Protein AF-X0YQF4-F1 (afdb_monomer_lite)

Sequence (278 aa):
PDKTYRDRTVLPKDKIRHVGEAVAACAAETEEKGFSALKKIKIEWGKKWEPLINLEEAMETNAPQIYDHVYLGEERVDTKKNIACERDVEVGDIEEGFKEADVIVERTFSTQRIYHMQLETKSAVCVPEADGGITVWTTSQGIHNVRILLGNIFNIPLNKVNVKRITLGGSFGSSIQMNSITPICVALALKAKRPVKLVTTREEDIYDHSKYPLKTILKIGAKKDGKLTAAHCRVQVEIGGHNIQAYPYLGCVAGWFASLYKYKNLKYEGTAIYTNKV

pLDDT: mean 95.05, std 4.04, range [54.25, 98.88]

Radius of gyration: 22.07 Å; chains: 1; bounding box: 58×38×67 Å

Foldseek 3Di:
DVWDKADDDLADDDDAQAPLGHNDADFDPDPVVRVVVVVPDDDDDDDDDDFFPDQVLLQDQPRDELDQWIDTHNRIGGDGSQFPDKDKDWFDDQVVLQVPFPDKDKDKDKDDWDAPPQPFFWKKKWAQDPVRAIEIETQAPDQPQVLVVLCVNVVNPSVRYHYDDDDHSDQNPVHPHPQSVRSVLHVNCSVVVGMGMDGDDPVSRRQRATDWMKMKIKMWGHYPVGHTREIEIEMETEGESDDGCQVVVLVVVVVCVPPVDDYNIYIYIYTYGYTRGD

InterPro domains:
  IPR008274 Aldehyde oxidase/xanthine dehydrogenase, first molybdopterin binding domain [PF02738] (80-278)
  IPR016208 Aldehyde oxidase/xanthine dehydrogenase-like [PTHR11908] (10-277)
  IPR036856 Aldehyde oxidase/xanthine dehydrogenase, a/b hammerhead superfamily [SSF54665] (6-69)
  IPR037165 Aldehyde oxidase/xanthine dehydrogenase, molybdopterin binding domain superfamily [SSF56003] (54-277)

Organism: NCBI:txid412755

Structure (mmCIF, N/CA/C/O backbone):
data_AF-X0YQF4-F1
#
_entry.id   AF-X0YQF4-F1
#
loop_
_atom_site.group_PDB
_atom_site.id
_atom_site.type_symbol
_atom_site.label_atom_id
_atom_site.label_alt_id
_atom_site.label_comp_id
_atom_site.label_asym_id
_atom_site.label_entity_id
_atom_site.label_seq_id
_atom_site.pdbx_PDB_ins_code
_atom_site.Cartn_x
_atom_site.Cartn_y
_atom_site.Cartn_z
_atom_site.occupancy
_atom_site.B_iso_or_equiv
_atom_site.auth_seq_id
_atom_site.auth_comp_id
_atom_site.auth_asym_id
_atom_site.auth_atom_id
_atom_site.pdbx_PDB_model_num
ATOM 1 N N . PRO A 1 1 ? -11.773 10.642 -2.960 1.00 54.25 1 PRO A N 1
ATOM 2 C CA . PRO A 1 1 ? -11.124 11.734 -2.201 1.00 54.25 1 PRO A CA 1
ATOM 3 C C . PRO A 1 1 ? -10.473 12.680 -3.206 1.00 54.25 1 PRO A C 1
ATOM 5 O O . PRO A 1 1 ? -9.983 12.193 -4.222 1.00 54.25 1 PRO A O 1
ATOM 8 N N . ASP A 1 2 ? -10.488 13.986 -2.947 1.00 69.19 2 ASP A N 1
ATOM 9 C CA . ASP A 1 2 ? -9.985 14.991 -3.902 1.00 69.19 2 ASP A CA 1
ATOM 10 C C . ASP A 1 2 ? -8.451 14.971 -4.034 1.00 69.19 2 ASP A C 1
ATOM 12 O O . ASP A 1 2 ? -7.892 15.475 -5.004 1.00 69.19 2 ASP A O 1
ATOM 16 N N . LYS A 1 3 ? -7.763 14.346 -3.069 1.00 82.12 3 LYS A N 1
ATOM 17 C CA . LYS A 1 3 ? -6.312 14.121 -3.038 1.00 82.12 3 LYS A CA 1
ATOM 18 C C . LYS A 1 3 ? -6.004 12.686 -2.589 1.00 82.12 3 LYS A C 1
ATOM 20 O O . LYS A 1 3 ? -6.787 12.073 -1.861 1.00 82.12 3 LYS A O 1
ATOM 25 N N . THR A 1 4 ? -4.847 12.159 -2.985 1.00 82.62 4 THR A N 1
ATOM 26 C CA . THR A 1 4 ? -4.335 10.844 -2.554 1.00 82.62 4 THR A CA 1
ATOM 27 C C . THR A 1 4 ? -2.905 10.965 -2.047 1.00 82.62 4 THR A C 1
ATOM 29 O O . THR A 1 4 ? -2.147 11.799 -2.548 1.00 82.62 4 THR A O 1
ATOM 32 N N . TYR A 1 5 ? -2.529 10.120 -1.086 1.00 89.69 5 TYR A N 1
ATOM 33 C CA . TYR A 1 5 ? -1.142 10.015 -0.643 1.00 89.69 5 TYR A CA 1
ATOM 34 C C . TYR A 1 5 ? -0.255 9.452 -1.763 1.00 89.69 5 TYR A C 1
ATOM 36 O O . TYR A 1 5 ? -0.669 8.550 -2.493 1.00 89.69 5 TYR A O 1
ATOM 44 N N . ARG A 1 6 ? 0.953 10.002 -1.904 1.00 91.00 6 ARG A N 1
ATOM 45 C CA . ARG A 1 6 ? 2.023 9.521 -2.781 1.00 91.00 6 ARG A CA 1
ATOM 46 C C . ARG A 1 6 ? 3.322 9.497 -1.985 1.00 91.00 6 ARG A C 1
ATOM 48 O O . ARG A 1 6 ? 3.852 10.539 -1.603 1.00 91.00 6 ARG A O 1
ATOM 55 N N . ASP A 1 7 ? 3.817 8.301 -1.746 1.00 92.88 7 ASP A N 1
ATOM 56 C CA . ASP A 1 7 ? 5.003 8.006 -0.942 1.00 92.88 7 ASP A CA 1
ATOM 57 C C . ASP A 1 7 ? 5.993 7.104 -1.698 1.00 92.88 7 ASP A C 1
ATOM 59 O O . ASP A 1 7 ? 7.196 7.125 -1.452 1.00 92.88 7 ASP A O 1
ATOM 63 N N . ARG A 1 8 ? 5.502 6.335 -2.669 1.00 90.81 8 ARG A N 1
ATOM 64 C CA . ARG A 1 8 ? 6.290 5.410 -3.474 1.00 90.81 8 ARG A CA 1
ATOM 65 C C . ARG A 1 8 ? 6.686 6.004 -4.822 1.00 90.81 8 ARG A C 1
ATOM 67 O O . ARG A 1 8 ? 5.876 6.604 -5.528 1.00 90.81 8 ARG A O 1
ATOM 74 N N . THR A 1 9 ? 7.929 5.756 -5.226 1.00 92.06 9 THR A N 1
ATOM 75 C CA . THR A 1 9 ? 8.406 5.993 -6.598 1.00 92.06 9 THR A CA 1
ATOM 76 C C . THR A 1 9 ? 8.518 4.668 -7.356 1.00 92.06 9 THR A C 1
ATOM 78 O O . THR A 1 9 ? 8.537 3.602 -6.748 1.00 92.06 9 THR A O 1
ATOM 81 N N . VAL A 1 10 ? 8.567 4.713 -8.694 1.00 94.31 10 VAL A N 1
ATOM 82 C CA . VAL A 1 10 ? 8.624 3.489 -9.524 1.00 94.31 10 VAL A CA 1
ATOM 83 C C . VAL A 1 10 ? 9.874 2.660 -9.219 1.00 94.31 10 VAL A C 1
ATOM 85 O O . VAL A 1 10 ? 9.777 1.447 -9.071 1.00 94.31 10 VAL A O 1
ATOM 88 N N . LEU A 1 11 ? 11.026 3.327 -9.126 1.00 94.81 11 LEU A N 1
ATOM 89 C CA . LEU A 1 11 ? 12.291 2.771 -8.655 1.00 94.81 11 LEU A CA 1
ATOM 90 C C . LEU A 1 11 ? 12.919 3.815 -7.711 1.00 94.81 11 LEU A C 1
ATOM 92 O O . LEU A 1 11 ? 13.339 4.873 -8.202 1.00 94.81 11 LEU A O 1
ATOM 96 N N . PRO A 1 12 ? 12.942 3.582 -6.387 1.00 91.62 12 PRO A N 1
ATOM 97 C CA . PRO A 1 12 ? 13.548 4.498 -5.423 1.00 91.62 12 PRO A CA 1
ATOM 98 C C . PRO A 1 12 ? 15.040 4.699 -5.685 1.00 91.62 12 PRO A C 1
ATOM 100 O O . PRO A 1 12 ? 15.767 3.772 -6.037 1.00 91.62 12 PRO A O 1
ATOM 103 N N . LYS A 1 13 ? 15.496 5.939 -5.489 1.00 85.94 13 LYS A N 1
ATOM 104 C CA . LYS A 1 13 ? 16.910 6.334 -5.625 1.00 85.94 13 LYS A CA 1
ATOM 105 C C . LYS A 1 13 ? 17.568 6.663 -4.286 1.00 85.94 13 LYS A C 1
ATOM 107 O O . LYS A 1 13 ? 18.787 6.722 -4.209 1.00 85.94 13 LYS A O 1
ATOM 112 N N . ASP A 1 14 ? 16.758 6.941 -3.272 1.00 86.44 14 ASP A N 1
ATOM 113 C CA . ASP A 1 14 ? 17.150 7.503 -1.982 1.00 86.44 14 ASP A CA 1
ATOM 114 C C . ASP A 1 14 ? 17.248 6.431 -0.891 1.00 86.44 14 ASP A C 1
ATOM 116 O O . ASP A 1 14 ? 18.291 6.268 -0.260 1.00 86.44 14 ASP A O 1
ATOM 120 N N . LYS A 1 15 ? 16.151 5.708 -0.656 1.00 90.69 15 LYS A N 1
ATOM 121 C CA . LYS A 1 15 ? 15.987 4.776 0.459 1.00 90.69 15 LYS A CA 1
ATOM 122 C C . LYS A 1 15 ? 15.163 3.582 -0.001 1.00 90.69 15 LYS A C 1
ATOM 124 O O . LYS A 1 15 ? 14.133 3.750 -0.649 1.00 90.69 15 LYS A O 1
ATOM 129 N N . ILE A 1 16 ? 15.600 2.392 0.393 1.00 93.56 16 ILE A N 1
ATOM 130 C CA . ILE A 1 16 ? 14.825 1.157 0.265 1.00 93.56 16 ILE A CA 1
ATOM 131 C C . ILE A 1 16 ? 14.147 0.882 1.589 1.00 93.56 16 ILE A C 1
ATOM 133 O O . ILE A 1 16 ? 14.782 0.987 2.641 1.00 93.56 16 ILE A O 1
ATOM 137 N N . ARG A 1 17 ? 12.851 0.587 1.534 1.00 94.56 17 ARG A N 1
ATOM 138 C CA . ARG A 1 17 ? 11.996 0.573 2.723 1.00 94.56 17 ARG A CA 1
ATOM 139 C C . ARG A 1 17 ? 11.631 -0.828 3.163 1.00 94.56 17 ARG A C 1
ATOM 141 O O . ARG A 1 17 ? 11.321 -1.006 4.332 1.00 94.56 17 ARG A O 1
ATOM 148 N N . HIS A 1 18 ? 11.718 -1.821 2.291 1.00 94.12 18 HIS A N 1
ATOM 149 C CA . HIS A 1 18 ? 11.519 -3.217 2.667 1.00 94.12 18 HIS A CA 1
ATOM 150 C C . HIS A 1 18 ? 12.247 -4.164 1.707 1.00 94.12 18 HIS A C 1
ATOM 152 O O . HIS A 1 18 ? 12.685 -3.781 0.620 1.00 94.12 18 HIS A O 1
ATOM 158 N N . VAL A 1 19 ? 12.367 -5.429 2.110 1.00 92.50 19 VAL A N 1
ATOM 159 C CA . VAL A 1 19 ? 12.886 -6.497 1.246 1.00 92.50 19 VAL A CA 1
ATOM 160 C C . VAL A 1 19 ? 11.915 -6.743 0.088 1.00 92.50 19 VAL A C 1
ATOM 162 O O . VAL A 1 19 ? 10.707 -6.836 0.303 1.00 92.50 19 VAL A O 1
ATOM 165 N N . GLY A 1 20 ? 12.456 -6.856 -1.128 1.00 91.06 20 GLY A N 1
ATOM 166 C CA . GLY A 1 20 ? 11.695 -7.096 -2.359 1.00 91.06 20 GLY A CA 1
ATOM 167 C C . GLY A 1 20 ? 11.314 -5.834 -3.141 1.00 91.06 20 GLY A C 1
ATOM 168 O O . GLY A 1 20 ? 10.775 -5.937 -4.241 1.00 91.06 20 GLY A O 1
ATOM 169 N N . GLU A 1 21 ? 11.627 -4.640 -2.633 1.00 92.81 21 GLU A N 1
ATOM 170 C CA . GLU A 1 21 ? 11.451 -3.402 -3.391 1.00 92.81 21 GLU A CA 1
ATOM 171 C C . GLU A 1 21 ? 12.451 -3.318 -4.561 1.00 92.81 21 GLU A C 1
ATOM 173 O O . GLU A 1 21 ? 13.665 -3.455 -4.389 1.00 92.81 21 GLU A O 1
ATOM 178 N N . ALA A 1 22 ? 11.940 -3.096 -5.775 1.00 93.50 22 ALA A N 1
ATOM 179 C CA . ALA A 1 22 ? 12.758 -3.047 -6.983 1.00 93.50 22 ALA A CA 1
ATOM 180 C C . ALA A 1 22 ? 13.601 -1.764 -7.049 1.00 93.50 22 ALA A C 1
ATOM 182 O O . ALA A 1 22 ? 13.071 -0.662 -6.956 1.00 93.50 22 ALA A O 1
ATOM 183 N N . VAL A 1 23 ? 14.907 -1.904 -7.294 1.00 93.88 23 VAL A N 1
ATOM 184 C CA . VAL A 1 23 ? 15.862 -0.773 -7.376 1.00 93.88 23 VAL A CA 1
ATOM 185 C C . VAL A 1 23 ? 16.393 -0.522 -8.786 1.00 93.88 23 VAL A C 1
ATOM 187 O O . VAL A 1 23 ? 16.864 0.563 -9.116 1.00 93.88 23 VAL A O 1
ATOM 190 N N . ALA A 1 24 ? 16.306 -1.536 -9.640 1.00 94.75 24 ALA A N 1
ATOM 191 C CA . ALA A 1 24 ? 16.705 -1.493 -11.034 1.00 94.75 24 ALA A CA 1
ATOM 192 C C . ALA A 1 24 ? 15.850 -2.479 -11.833 1.00 94.75 24 ALA A C 1
ATOM 194 O O . ALA A 1 24 ? 15.273 -3.413 -11.279 1.00 94.75 24 ALA A O 1
ATOM 195 N N . ALA A 1 25 ? 15.792 -2.281 -13.146 1.00 95.56 25 ALA A N 1
ATOM 196 C CA . ALA A 1 25 ? 15.085 -3.168 -14.056 1.00 95.56 25 ALA A CA 1
ATOM 197 C C . ALA A 1 25 ? 15.852 -3.300 -15.376 1.00 95.56 25 ALA A C 1
ATOM 199 O O . ALA A 1 25 ? 16.552 -2.375 -15.799 1.00 95.56 25 ALA A O 1
ATOM 200 N N . CYS A 1 26 ? 15.707 -4.447 -16.037 1.00 96.44 26 CYS A N 1
ATOM 201 C CA . CYS A 1 26 ? 16.358 -4.754 -17.305 1.00 96.44 26 CYS A CA 1
ATOM 202 C C . CYS A 1 26 ? 15.331 -5.292 -18.306 1.00 96.44 26 CYS A C 1
ATOM 204 O O . CYS A 1 26 ? 14.434 -6.042 -17.931 1.00 96.44 26 CYS A O 1
ATOM 206 N N . ALA A 1 27 ? 15.487 -4.926 -19.577 1.00 97.06 27 ALA A N 1
ATOM 207 C CA . ALA A 1 27 ? 14.786 -5.550 -20.692 1.00 97.06 27 ALA A CA 1
ATOM 208 C C . ALA A 1 27 ? 15.815 -6.208 -21.613 1.00 97.06 27 ALA A C 1
ATOM 210 O O . ALA A 1 27 ? 16.838 -5.606 -21.943 1.00 97.06 27 ALA A O 1
ATOM 211 N N . ALA A 1 28 ? 15.527 -7.435 -22.033 1.00 97.56 28 ALA A N 1
ATOM 212 C CA . ALA A 1 28 ? 16.352 -8.214 -22.943 1.00 97.56 28 ALA A CA 1
ATOM 213 C C . ALA A 1 28 ? 15.459 -9.045 -23.874 1.00 97.56 28 ALA A C 1
ATOM 215 O O . ALA A 1 28 ? 14.266 -9.202 -23.631 1.00 97.56 28 ALA A O 1
ATOM 216 N N . GLU A 1 29 ? 16.041 -9.584 -24.944 1.00 97.00 29 GLU A N 1
ATOM 217 C CA . GLU A 1 29 ? 15.318 -10.415 -25.922 1.00 97.00 29 GLU A CA 1
ATOM 218 C C . GLU A 1 29 ? 14.859 -11.760 -25.349 1.00 97.00 29 GLU A C 1
ATOM 220 O O . GLU A 1 29 ? 13.913 -12.354 -25.857 1.00 97.00 29 GLU A O 1
ATOM 225 N N . THR A 1 30 ? 15.541 -12.241 -24.308 1.00 96.44 30 THR A N 1
ATOM 226 C CA . THR A 1 30 ? 15.195 -13.463 -23.583 1.00 96.44 30 THR A CA 1
ATOM 227 C C . THR A 1 30 ? 15.329 -13.228 -22.084 1.00 96.44 30 THR A C 1
ATOM 229 O O . THR A 1 30 ? 16.141 -12.414 -21.634 1.00 96.44 30 THR A O 1
ATOM 232 N N . GLU A 1 31 ? 14.547 -13.970 -21.306 1.00 92.38 31 GLU A N 1
ATOM 233 C CA . GLU A 1 31 ? 14.574 -13.927 -19.843 1.00 92.38 31 GLU A CA 1
ATOM 234 C C . GLU A 1 31 ? 15.967 -14.272 -19.287 1.00 92.38 31 GLU A C 1
ATOM 236 O O . GLU A 1 31 ? 16.488 -13.559 -18.434 1.00 92.38 31 GLU A O 1
ATOM 241 N N . GLU A 1 32 ? 16.639 -15.277 -19.858 1.00 96.12 32 GLU A N 1
ATOM 242 C CA . GLU A 1 32 ? 18.005 -15.675 -19.485 1.00 96.12 32 GLU A CA 1
ATOM 243 C C . GLU A 1 32 ? 19.026 -14.536 -19.650 1.00 96.12 32 GLU A C 1
ATOM 245 O O . GLU A 1 32 ? 19.839 -14.280 -18.753 1.00 96.12 32 GLU A O 1
ATOM 250 N N . LYS A 1 33 ? 18.968 -13.812 -20.781 1.00 97.44 33 LYS A N 1
ATOM 251 C CA . LYS A 1 33 ? 19.813 -12.631 -21.016 1.00 97.44 33 LYS A CA 1
ATOM 252 C C . LYS A 1 33 ? 19.495 -11.532 -19.998 1.00 97.44 33 LYS A C 1
ATOM 254 O O . LYS A 1 33 ? 20.419 -10.894 -19.496 1.00 97.44 33 LYS A O 1
ATOM 259 N N . GLY A 1 34 ? 18.215 -11.337 -19.670 1.00 95.62 34 GLY A N 1
ATOM 260 C CA . GLY A 1 34 ? 17.753 -10.385 -18.657 1.00 95.62 34 GLY A CA 1
ATOM 261 C C . GLY A 1 34 ? 18.312 -10.696 -17.268 1.00 95.62 34 GLY A C 1
ATOM 262 O O . GLY A 1 34 ? 18.958 -9.842 -16.664 1.00 95.62 34 GLY A O 1
ATOM 263 N N . PHE A 1 35 ? 18.171 -11.937 -16.797 1.00 93.69 35 PHE A N 1
ATOM 264 C CA . PHE A 1 35 ? 18.747 -12.385 -15.524 1.00 93.69 35 PHE A CA 1
ATOM 265 C C . PHE A 1 35 ? 20.269 -12.258 -15.496 1.00 93.69 35 PHE A C 1
ATOM 267 O O . PHE A 1 35 ? 20.844 -11.777 -14.517 1.00 93.69 35 PHE A O 1
ATOM 274 N N . SER A 1 36 ? 20.938 -12.647 -16.583 1.00 96.81 36 SER A N 1
ATOM 275 C CA . SER A 1 36 ? 22.391 -12.507 -16.709 1.00 96.81 36 SER A CA 1
ATOM 276 C C . SER A 1 36 ? 22.842 -11.046 -16.650 1.00 96.81 36 SER A C 1
ATOM 278 O O . SER A 1 36 ? 23.896 -10.751 -16.087 1.00 96.81 36 SER A O 1
ATOM 280 N N . ALA A 1 37 ? 22.056 -10.121 -17.207 1.00 96.75 37 ALA A N 1
ATOM 281 C CA . ALA A 1 37 ? 22.320 -8.690 -17.125 1.00 96.75 37 ALA A CA 1
ATOM 282 C C . ALA A 1 37 ? 22.073 -8.136 -15.712 1.00 96.75 37 ALA A C 1
ATOM 284 O O . ALA A 1 37 ? 22.910 -7.388 -15.210 1.00 96.75 37 ALA A O 1
ATOM 285 N N . LEU A 1 38 ? 20.989 -8.546 -15.041 1.00 95.00 38 LEU A N 1
ATOM 286 C CA . LEU A 1 38 ? 20.689 -8.138 -13.662 1.00 95.00 38 LEU A CA 1
ATOM 287 C C . LEU A 1 38 ? 21.808 -8.535 -12.686 1.00 95.00 38 LEU A C 1
ATOM 289 O O . LEU A 1 38 ? 22.208 -7.717 -11.864 1.00 95.00 38 LEU A O 1
ATOM 293 N N . LYS A 1 39 ? 22.398 -9.732 -12.834 1.00 95.38 39 LYS A N 1
ATOM 294 C CA . LYS A 1 39 ? 23.544 -10.191 -12.015 1.00 95.38 39 LYS A CA 1
ATOM 295 C C . LYS A 1 39 ? 24.802 -9.325 -12.147 1.00 95.38 39 LYS A C 1
ATOM 297 O O . LYS A 1 39 ? 25.686 -9.402 -11.299 1.00 95.38 39 LYS A O 1
ATOM 302 N N . LYS A 1 40 ? 24.914 -8.530 -13.215 1.00 96.94 40 LYS A N 1
ATOM 303 C CA . LYS A 1 40 ? 26.047 -7.620 -13.444 1.00 96.94 40 LYS A CA 1
ATOM 304 C C . LYS A 1 40 ? 25.827 -6.239 -12.831 1.00 96.94 40 LYS A C 1
ATOM 306 O O . LYS A 1 40 ? 26.768 -5.447 -12.797 1.00 96.94 40 LYS A O 1
ATOM 311 N N . ILE A 1 41 ? 24.613 -5.936 -12.368 1.00 95.62 41 ILE A N 1
ATOM 312 C CA . ILE A 1 41 ? 24.313 -4.671 -11.703 1.00 95.62 41 ILE A CA 1
ATOM 313 C C . ILE A 1 41 ? 25.007 -4.676 -10.342 1.00 95.62 41 ILE A C 1
ATOM 315 O O . ILE A 1 41 ? 24.738 -5.520 -9.491 1.00 95.62 41 ILE A O 1
ATOM 319 N N . LYS A 1 42 ? 25.907 -3.714 -10.144 1.00 95.00 42 LYS A N 1
ATOM 320 C CA . LYS A 1 42 ? 26.527 -3.440 -8.850 1.00 95.00 42 LYS A CA 1
ATOM 321 C C . LYS A 1 42 ? 25.772 -2.295 -8.195 1.00 95.00 42 LYS A C 1
ATOM 323 O O . LYS A 1 42 ? 25.595 -1.249 -8.814 1.00 95.00 42 LYS A O 1
ATOM 328 N N . ILE A 1 43 ? 25.322 -2.515 -6.966 1.00 92.31 43 ILE A N 1
ATOM 329 C CA . ILE A 1 43 ? 24.644 -1.502 -6.160 1.00 92.31 43 ILE A CA 1
ATOM 330 C C . ILE A 1 43 ? 25.556 -1.180 -4.987 1.00 92.31 43 ILE A C 1
ATOM 332 O O . ILE A 1 43 ? 25.914 -2.069 -4.214 1.00 92.31 43 ILE A O 1
ATOM 336 N N . GLU A 1 44 ? 25.928 0.087 -4.872 1.00 92.75 44 GLU A N 1
ATOM 337 C CA . GLU A 1 44 ? 26.635 0.604 -3.709 1.00 92.75 44 GLU A CA 1
ATOM 338 C C . GLU A 1 44 ? 25.604 1.128 -2.715 1.00 92.75 44 GLU A C 1
ATOM 340 O O . GLU A 1 44 ? 24.850 2.060 -2.996 1.00 92.75 44 GLU A O 1
ATOM 345 N N . TRP A 1 45 ? 25.543 0.483 -1.555 1.00 91.25 45 TRP A N 1
ATOM 346 C CA . TRP A 1 45 ? 24.639 0.874 -0.486 1.00 91.25 45 TRP A CA 1
ATOM 347 C C . TRP A 1 45 ? 25.311 1.916 0.398 1.00 91.25 45 TRP A C 1
ATOM 349 O O . TRP A 1 45 ? 26.454 1.743 0.816 1.00 91.25 45 TRP A O 1
ATOM 359 N N . GLY A 1 46 ? 24.582 2.992 0.690 1.00 89.94 46 GLY A N 1
ATOM 360 C CA . GLY A 1 46 ? 25.011 3.992 1.658 1.00 89.94 46 GLY A CA 1
ATOM 361 C C . GLY A 1 46 ? 24.787 3.519 3.096 1.00 89.94 46 GLY A C 1
ATOM 362 O O . GLY A 1 46 ? 25.183 2.429 3.505 1.00 89.94 46 GLY A O 1
ATOM 363 N N . LYS A 1 47 ? 24.120 4.359 3.889 1.00 91.19 47 LYS A N 1
ATOM 364 C CA . LYS A 1 47 ? 23.817 4.059 5.290 1.00 91.19 47 LYS A CA 1
ATOM 365 C C . LYS A 1 47 ? 22.884 2.848 5.417 1.00 91.19 47 LYS A C 1
ATOM 367 O O . LYS A 1 47 ? 21.772 2.862 4.892 1.00 91.19 47 LYS A O 1
ATOM 372 N N . LYS A 1 48 ? 23.308 1.853 6.199 1.00 91.56 48 LYS A N 1
ATOM 373 C CA . LYS A 1 48 ? 22.441 0.781 6.701 1.00 91.56 48 LYS A CA 1
ATOM 374 C C . LYS A 1 48 ? 21.629 1.293 7.894 1.00 91.56 48 LYS A C 1
ATOM 376 O O . LYS A 1 48 ? 22.167 1.974 8.766 1.00 91.56 48 LYS A O 1
ATOM 381 N N . TRP A 1 49 ? 20.347 0.957 7.918 1.00 89.81 49 TRP A N 1
ATOM 382 C CA . TRP A 1 49 ? 19.427 1.272 9.008 1.00 89.81 49 TRP A CA 1
ATOM 383 C C . TRP A 1 49 ? 18.956 -0.024 9.658 1.00 89.81 49 TRP A C 1
ATOM 385 O O . TRP A 1 49 ? 18.829 -1.039 8.970 1.00 89.81 49 TRP A O 1
ATOM 395 N N . GLU A 1 50 ? 18.690 0.020 10.961 1.00 92.88 50 GLU A N 1
ATOM 396 C CA . GLU A 1 50 ? 17.990 -1.076 11.626 1.00 92.88 50 GLU A CA 1
ATOM 397 C C . GLU A 1 50 ? 16.511 -1.043 11.214 1.00 92.88 50 GLU A C 1
ATOM 399 O O . GLU A 1 50 ? 15.890 0.024 11.281 1.00 92.88 50 GLU A O 1
ATOM 404 N N . PRO A 1 51 ? 15.955 -2.161 10.717 1.00 94.94 51 PRO A N 1
ATOM 405 C CA . PRO A 1 51 ? 14.606 -2.176 10.182 1.00 94.94 51 PRO A CA 1
ATOM 406 C C . PRO A 1 51 ? 13.566 -2.185 11.309 1.00 94.94 51 PRO A C 1
ATOM 408 O O . PRO A 1 51 ? 13.574 -3.053 12.178 1.00 94.94 51 PRO A O 1
ATOM 411 N N . LEU A 1 52 ? 12.606 -1.268 11.236 1.00 96.19 52 LEU A N 1
ATOM 412 C CA . LEU A 1 52 ? 11.434 -1.209 12.102 1.00 96.19 52 LEU A CA 1
ATOM 413 C C . LEU A 1 52 ? 10.418 -2.267 11.675 1.00 96.19 52 LEU A C 1
ATOM 415 O O . LEU A 1 52 ? 9.545 -2.020 10.845 1.00 96.19 52 LEU A O 1
ATOM 419 N N . ILE A 1 53 ? 10.550 -3.478 12.209 1.00 94.88 53 ILE A N 1
ATOM 420 C CA . ILE A 1 53 ? 9.660 -4.608 11.894 1.00 94.88 53 ILE A CA 1
ATOM 421 C C . ILE A 1 53 ? 8.588 -4.845 12.962 1.00 94.88 53 ILE A C 1
ATOM 423 O O . ILE A 1 53 ? 7.673 -5.645 12.746 1.00 94.88 53 ILE A O 1
ATOM 427 N N . ASN A 1 54 ? 8.674 -4.162 14.100 1.00 93.19 54 ASN A N 1
ATOM 428 C CA . ASN A 1 54 ? 7.677 -4.188 15.159 1.00 93.19 54 ASN A CA 1
ATOM 429 C C . ASN A 1 54 ? 6.819 -2.906 15.117 1.00 93.19 54 ASN A C 1
ATOM 431 O O . ASN A 1 54 ? 7.318 -1.817 14.839 1.00 93.19 54 ASN A O 1
ATOM 435 N N . LEU A 1 55 ? 5.511 -3.056 15.348 1.00 93.75 55 LEU A N 1
ATOM 436 C CA . LEU A 1 55 ? 4.558 -1.948 15.279 1.00 93.75 55 LEU A CA 1
ATOM 437 C C . LEU A 1 55 ? 4.759 -0.956 16.428 1.00 93.75 55 LEU A C 1
ATOM 439 O O . LEU A 1 55 ? 4.754 0.248 16.199 1.00 93.75 55 LEU A O 1
ATOM 443 N N . GLU A 1 56 ? 4.929 -1.458 17.650 1.00 92.56 56 GLU A N 1
ATOM 444 C CA . GLU A 1 56 ? 5.157 -0.640 18.837 1.00 92.56 56 GLU A CA 1
ATOM 445 C C . GLU A 1 56 ? 6.447 0.185 18.713 1.00 92.56 56 GLU A C 1
ATOM 447 O O . GLU A 1 56 ? 6.401 1.394 18.929 1.00 92.56 56 GLU A O 1
ATOM 452 N N . GLU A 1 57 ? 7.548 -0.432 18.269 1.00 94.44 57 GLU A N 1
ATOM 453 C CA . GLU A 1 57 ? 8.825 0.251 18.004 1.00 94.44 57 GLU A CA 1
ATOM 454 C C . GLU A 1 57 ? 8.672 1.348 16.944 1.00 94.44 57 GLU A C 1
ATOM 456 O O . GLU A 1 57 ? 9.167 2.458 17.117 1.00 94.44 57 GLU A O 1
ATOM 461 N N . ALA A 1 58 ? 7.944 1.078 15.853 1.00 95.44 58 ALA A N 1
ATOM 462 C CA . ALA A 1 58 ? 7.737 2.058 14.786 1.00 95.44 58 ALA A CA 1
ATOM 463 C C . ALA A 1 58 ? 6.947 3.298 15.240 1.00 95.44 58 ALA A C 1
ATOM 465 O O . ALA A 1 58 ? 7.099 4.368 14.642 1.00 95.44 58 ALA A O 1
ATOM 466 N N . MET A 1 59 ? 6.123 3.155 16.283 1.00 93.81 59 MET A N 1
ATOM 467 C CA . MET A 1 59 ? 5.293 4.215 16.859 1.00 93.81 59 MET A CA 1
ATOM 468 C C . MET A 1 59 ? 5.999 5.037 17.945 1.00 93.81 59 MET A C 1
ATOM 470 O O . MET A 1 59 ? 5.450 6.054 18.388 1.00 93.81 59 MET A O 1
ATOM 474 N N . GLU A 1 60 ? 7.184 4.624 18.401 1.00 94.38 60 GLU A N 1
ATOM 475 C CA . GLU A 1 60 ? 7.927 5.368 19.415 1.00 94.38 60 GLU A CA 1
ATOM 476 C C . GLU A 1 60 ? 8.276 6.779 18.928 1.00 94.38 60 GLU A C 1
ATOM 478 O O . GLU A 1 60 ? 8.603 7.012 17.764 1.00 94.38 60 GLU A O 1
ATOM 483 N N . THR A 1 61 ? 8.254 7.754 19.841 1.00 90.62 61 THR A N 1
ATOM 484 C CA . THR A 1 61 ? 8.520 9.167 19.514 1.00 90.62 61 THR A CA 1
ATOM 485 C C . THR A 1 61 ? 9.882 9.380 18.844 1.00 90.62 61 THR A C 1
ATOM 487 O O . THR A 1 61 ? 10.009 10.282 18.020 1.00 90.62 61 THR A O 1
ATOM 490 N N . ASN A 1 62 ? 10.871 8.545 19.176 1.00 90.56 62 ASN A N 1
ATOM 491 C CA . ASN A 1 62 ? 12.247 8.650 18.687 1.00 90.56 62 ASN A CA 1
ATOM 492 C C . ASN A 1 62 ? 12.600 7.578 17.640 1.00 90.56 62 ASN A C 1
ATOM 494 O O . ASN A 1 62 ? 13.775 7.437 17.295 1.00 90.56 62 ASN A O 1
ATOM 498 N N . ALA A 1 63 ? 11.615 6.818 17.146 1.00 93.56 63 ALA A N 1
ATOM 499 C CA . ALA A 1 63 ? 11.844 5.826 16.106 1.00 93.56 63 ALA A CA 1
ATOM 500 C C . ALA A 1 63 ? 12.415 6.494 14.840 1.00 93.56 63 ALA A C 1
ATOM 502 O O . ALA A 1 63 ? 11.941 7.570 14.449 1.00 93.56 63 ALA A O 1
ATOM 503 N N . PRO A 1 64 ? 13.402 5.879 14.159 1.00 92.75 64 PRO A N 1
ATOM 504 C CA . PRO A 1 64 ? 13.857 6.357 12.863 1.00 92.75 64 PRO A CA 1
ATOM 505 C C . PRO A 1 64 ? 12.685 6.511 11.892 1.00 92.75 64 PRO A C 1
ATOM 507 O O . PRO A 1 64 ? 11.810 5.649 11.800 1.00 92.75 64 PRO A O 1
ATOM 510 N N . GLN A 1 65 ? 12.663 7.613 11.149 1.00 92.62 65 GLN A N 1
ATOM 511 C CA . GLN A 1 65 ? 11.589 7.847 10.198 1.00 92.62 65 GLN A CA 1
ATOM 512 C C . GLN A 1 65 ? 11.827 7.092 8.885 1.00 92.62 65 GLN A C 1
ATOM 514 O O . GLN A 1 65 ? 12.866 7.254 8.240 1.00 92.62 65 GLN A O 1
ATOM 519 N N . ILE A 1 66 ? 10.841 6.300 8.459 1.00 95.44 66 ILE A N 1
ATOM 520 C CA . ILE A 1 66 ? 10.861 5.593 7.164 1.00 95.44 66 ILE A CA 1
ATOM 521 C C . ILE A 1 66 ? 10.699 6.587 6.009 1.00 95.44 66 ILE A C 1
ATOM 523 O O . ILE A 1 66 ? 11.360 6.494 4.971 1.00 95.44 66 ILE A O 1
ATOM 527 N N . TYR A 1 67 ? 9.849 7.583 6.229 1.00 95.06 67 TYR A N 1
ATOM 528 C CA . TYR A 1 67 ? 9.689 8.749 5.378 1.00 95.06 67 TYR A CA 1
ATOM 529 C C . TYR A 1 67 ? 10.004 9.996 6.180 1.00 95.06 67 TYR A C 1
ATOM 531 O O . TYR A 1 67 ? 9.543 10.122 7.311 1.00 95.06 67 TYR A O 1
ATOM 539 N N . ASP A 1 68 ? 10.738 10.923 5.574 1.00 93.31 68 ASP A N 1
ATOM 540 C CA . ASP A 1 68 ? 10.890 12.278 6.112 1.00 93.31 68 ASP A CA 1
ATOM 541 C C . ASP A 1 68 ? 9.674 13.143 5.716 1.00 93.31 68 ASP A C 1
ATOM 543 O O . ASP A 1 68 ? 9.224 14.000 6.468 1.00 93.31 68 ASP A O 1
ATOM 547 N N . HIS A 1 69 ? 9.121 12.888 4.526 1.00 94.12 69 HIS A N 1
ATOM 548 C CA . HIS A 1 69 ? 7.897 13.491 4.007 1.00 94.12 69 HIS A CA 1
ATOM 549 C C . HIS A 1 69 ? 7.244 12.575 2.965 1.00 94.12 69 HIS A C 1
ATOM 551 O O . HIS A 1 69 ? 7.901 11.706 2.385 1.00 94.12 69 HIS A O 1
ATOM 557 N N . VAL A 1 70 ? 5.967 12.824 2.692 1.00 94.88 70 VAL A N 1
ATOM 558 C CA . VAL A 1 70 ? 5.185 12.255 1.584 1.00 94.88 70 VAL A CA 1
ATOM 559 C C . VAL A 1 70 ? 4.426 13.377 0.873 1.00 94.88 70 VAL A C 1
ATOM 561 O O . VAL A 1 70 ? 4.519 14.539 1.268 1.00 94.88 70 VAL A O 1
ATOM 564 N N . TYR A 1 71 ? 3.667 13.056 -0.171 1.00 93.75 71 TYR A N 1
ATOM 565 C CA . TYR A 1 71 ? 2.794 14.022 -0.835 1.00 93.75 71 TYR A CA 1
ATOM 566 C C . TYR A 1 71 ? 1.322 13.662 -0.647 1.00 93.75 71 TYR A C 1
ATOM 568 O O . TYR A 1 71 ? 0.958 12.495 -0.753 1.00 93.75 71 TYR A O 1
ATOM 576 N N . LEU A 1 72 ? 0.460 14.653 -0.428 1.00 91.75 72 LEU A N 1
ATOM 577 C CA . LEU A 1 72 ? -0.995 14.528 -0.489 1.00 91.75 72 LEU A CA 1
ATOM 578 C C . LEU A 1 72 ? -1.500 15.363 -1.671 1.00 91.75 72 LEU A C 1
ATOM 580 O O . LEU A 1 72 ? -1.585 16.589 -1.606 1.00 91.75 72 LEU A O 1
ATOM 584 N N . GLY A 1 73 ? -1.800 14.704 -2.791 1.00 89.44 73 GLY A N 1
ATOM 585 C CA . GLY A 1 73 ? -1.857 15.410 -4.074 1.00 89.44 73 GLY A CA 1
ATOM 586 C C . GLY A 1 73 ? -0.483 16.011 -4.389 1.00 89.44 73 GLY A C 1
ATOM 587 O O . GLY A 1 73 ? 0.522 15.313 -4.272 1.00 89.44 73 GLY A O 1
ATOM 588 N N . GLU A 1 74 ? -0.422 17.294 -4.742 1.00 89.81 74 GLU A N 1
ATOM 589 C CA . GLU A 1 74 ? 0.838 18.014 -5.012 1.00 89.81 74 GLU A CA 1
ATOM 590 C C . GLU A 1 74 ? 1.482 18.643 -3.765 1.00 89.81 74 GLU A C 1
ATOM 592 O O . GLU A 1 74 ? 2.574 19.198 -3.830 1.00 89.81 74 GLU A O 1
ATOM 597 N N . GLU A 1 75 ? 0.826 18.543 -2.612 1.00 94.00 75 GLU A N 1
ATOM 598 C CA . GLU A 1 75 ? 1.285 19.149 -1.367 1.00 94.00 75 GLU A CA 1
ATOM 599 C C . GLU A 1 75 ? 2.247 18.221 -0.629 1.00 94.00 75 GLU A C 1
ATOM 601 O O . GLU A 1 75 ? 1.924 17.058 -0.390 1.00 94.00 75 GLU A O 1
ATOM 606 N N . ARG A 1 76 ? 3.417 18.733 -0.245 1.00 94.88 76 ARG A N 1
ATOM 607 C CA . ARG A 1 76 ? 4.365 18.014 0.608 1.00 94.88 76 ARG A CA 1
ATOM 608 C C . ARG A 1 76 ? 3.885 18.039 2.059 1.00 94.88 76 ARG A C 1
ATOM 610 O O . ARG A 1 76 ? 3.640 19.107 2.606 1.00 94.88 76 ARG A O 1
ATOM 617 N N . VAL A 1 77 ? 3.823 16.867 2.680 1.00 94.25 77 VAL A N 1
ATOM 618 C CA . VAL A 1 77 ? 3.411 16.671 4.072 1.00 94.25 77 VAL A CA 1
ATOM 619 C C . VAL A 1 77 ? 4.531 15.958 4.816 1.00 94.25 77 VAL A C 1
ATOM 621 O O . VAL A 1 77 ? 4.926 14.853 4.439 1.00 94.25 77 VAL A O 1
ATOM 624 N N . ASP A 1 78 ? 5.042 16.584 5.872 1.00 93.88 78 ASP A N 1
ATOM 625 C CA . ASP A 1 78 ? 6.045 15.955 6.726 1.00 93.88 78 ASP A CA 1
ATOM 626 C C . ASP A 1 78 ? 5.406 14.826 7.534 1.00 93.88 78 ASP A C 1
ATOM 628 O O . ASP A 1 78 ? 4.358 14.979 8.169 1.00 93.88 78 ASP A O 1
ATOM 632 N N . THR A 1 79 ? 6.053 13.673 7.515 1.00 91.50 79 THR A N 1
ATOM 633 C CA . THR A 1 79 ? 5.638 12.501 8.282 1.00 91.50 79 THR A CA 1
ATOM 634 C C . THR A 1 79 ? 6.135 12.638 9.716 1.00 91.50 79 THR A C 1
ATOM 636 O O . THR A 1 79 ? 7.193 13.209 9.969 1.00 91.50 79 THR A O 1
ATOM 639 N N . LYS A 1 80 ? 5.387 12.109 10.690 1.00 92.88 80 LYS A N 1
ATOM 640 C CA . LYS A 1 80 ? 5.771 12.102 12.114 1.00 92.88 80 LYS A CA 1
ATOM 641 C C . LYS A 1 80 ? 5.422 10.756 12.732 1.00 92.88 80 LYS A C 1
ATOM 643 O O . LYS A 1 80 ? 4.372 10.206 12.418 1.00 92.88 80 LYS A O 1
ATOM 648 N N . LYS A 1 81 ? 6.295 10.226 13.601 1.00 93.44 81 LYS A N 1
ATOM 649 C CA . LYS A 1 81 ? 6.097 8.939 14.310 1.00 93.44 81 LYS A CA 1
ATOM 650 C C . LYS A 1 81 ? 5.726 7.767 13.384 1.00 93.44 81 LYS A C 1
ATOM 652 O O . LYS A 1 81 ? 4.915 6.921 13.739 1.00 93.44 81 LYS A O 1
ATOM 657 N N . ASN A 1 82 ? 6.244 7.787 12.153 1.00 96.94 82 ASN A N 1
ATOM 658 C CA . ASN A 1 82 ? 5.904 6.839 11.086 1.00 96.94 82 ASN A CA 1
ATOM 659 C C . ASN A 1 82 ? 4.399 6.712 10.772 1.00 96.94 82 ASN A C 1
ATOM 661 O O . ASN A 1 82 ? 3.988 5.746 10.134 1.00 96.94 82 ASN A O 1
ATOM 665 N N . ILE A 1 83 ? 3.574 7.691 11.150 1.00 96.44 83 ILE A N 1
ATOM 666 C CA . ILE A 1 83 ? 2.148 7.710 10.826 1.00 96.44 83 ILE A CA 1
ATOM 667 C C . ILE A 1 83 ? 1.980 8.062 9.345 1.00 96.44 83 ILE A C 1
ATOM 669 O O . ILE A 1 83 ? 2.451 9.100 8.876 1.00 96.44 83 ILE A O 1
ATOM 673 N N . ALA A 1 84 ? 1.301 7.184 8.612 1.00 96.06 84 ALA A N 1
ATOM 674 C CA . ALA A 1 84 ? 1.014 7.336 7.191 1.00 96.06 84 ALA A CA 1
ATOM 675 C C . ALA A 1 84 ? -0.282 8.109 6.942 1.00 96.06 84 ALA A C 1
ATOM 677 O O . ALA A 1 84 ? -0.345 8.974 6.070 1.00 96.06 84 ALA A O 1
ATOM 678 N N . CYS A 1 85 ? -1.325 7.776 7.699 1.00 95.31 85 CYS A N 1
ATOM 679 C CA . CYS A 1 85 ? -2.601 8.475 7.693 1.00 95.31 85 CYS A CA 1
ATOM 680 C C . CYS A 1 85 ? -3.427 8.086 8.918 1.00 95.31 85 CYS A C 1
ATOM 682 O O . CYS A 1 85 ? -3.256 6.999 9.478 1.00 95.31 85 CYS A O 1
ATOM 684 N N . GLU A 1 86 ? -4.377 8.946 9.266 1.00 96.19 86 GLU A N 1
ATOM 685 C CA . GLU A 1 86 ? -5.302 8.740 10.376 1.00 96.19 86 GLU A CA 1
ATOM 686 C C . GLU A 1 86 ? -6.741 8.939 9.912 1.00 96.19 86 GLU A C 1
ATOM 688 O O . GLU A 1 86 ? -7.008 9.638 8.929 1.00 96.19 86 GLU A O 1
ATOM 693 N N . ARG A 1 87 ? -7.677 8.290 10.598 1.00 96.06 87 ARG A N 1
ATOM 694 C CA . ARG A 1 87 ? -9.107 8.483 10.388 1.00 96.06 87 ARG A CA 1
ATOM 695 C C . ARG A 1 87 ? -9.829 8.323 11.711 1.00 96.06 87 ARG A C 1
ATOM 697 O O . ARG A 1 87 ? -9.879 7.218 12.243 1.00 96.06 87 ARG A O 1
ATOM 704 N N . ASP A 1 88 ? -10.498 9.391 12.115 1.00 97.19 88 ASP A N 1
ATOM 705 C CA . ASP A 1 88 ? -11.301 9.417 13.327 1.00 97.19 88 ASP A CA 1
ATOM 706 C C . ASP A 1 88 ? -12.774 9.627 12.977 1.00 97.19 88 ASP A C 1
ATOM 708 O O . ASP A 1 88 ? -13.116 10.308 12.005 1.00 97.19 88 ASP A O 1
ATOM 712 N N . VAL A 1 89 ? -13.655 8.993 13.747 1.00 95.88 89 VAL A N 1
ATOM 713 C CA . VAL A 1 89 ? -15.109 9.139 13.636 1.00 95.88 89 VAL A CA 1
ATOM 714 C C . VAL A 1 89 ? -15.684 9.206 15.039 1.00 95.88 89 VAL A C 1
ATOM 716 O O . VAL A 1 89 ? -15.400 8.344 15.865 1.00 95.88 89 VAL A O 1
ATOM 719 N N . GLU A 1 90 ? -16.534 10.189 15.298 1.00 96.44 90 GLU A N 1
ATOM 720 C CA . GLU A 1 90 ? -17.201 10.353 16.585 1.00 96.44 90 GLU A CA 1
ATOM 721 C C . GLU A 1 90 ? -18.683 10.656 16.372 1.00 96.44 90 GLU A C 1
ATOM 723 O O . GLU A 1 90 ? -19.057 11.420 15.480 1.00 96.44 90 GLU A O 1
ATOM 728 N N . VAL A 1 91 ? -19.533 10.003 17.162 1.00 95.62 91 VAL A N 1
ATOM 729 C CA . VAL A 1 91 ? -20.984 10.197 17.176 1.00 95.62 91 VAL A CA 1
ATOM 730 C C . VAL A 1 91 ? -21.444 10.217 18.628 1.00 95.62 91 VAL A C 1
ATOM 732 O O . VAL A 1 91 ? -21.165 9.277 19.370 1.00 95.62 91 VAL A O 1
ATOM 735 N N . GLY A 1 92 ? -22.200 11.245 19.011 1.00 96.38 92 GLY A N 1
ATOM 736 C CA . GLY A 1 92 ? -22.703 11.398 20.378 1.00 96.38 92 GLY A CA 1
ATOM 737 C C . GLY A 1 92 ? -21.602 11.752 21.381 1.00 96.38 92 GLY A C 1
ATOM 738 O O . GLY A 1 92 ? -20.599 12.353 21.008 1.00 96.38 92 GLY A O 1
ATOM 739 N N . ASP A 1 93 ? -21.809 11.379 22.645 1.00 97.19 93 ASP A N 1
ATOM 740 C CA . ASP A 1 93 ? -20.872 11.595 23.753 1.00 97.19 93 ASP A CA 1
ATOM 741 C C . ASP A 1 93 ? -20.502 10.242 24.374 1.00 97.19 93 ASP A C 1
ATOM 743 O O . ASP A 1 93 ? -21.321 9.559 25.005 1.00 97.19 93 ASP A O 1
ATOM 747 N N . ILE A 1 94 ? -19.255 9.811 24.167 1.00 96.50 94 ILE A N 1
ATOM 748 C CA . ILE A 1 94 ? -18.822 8.499 24.655 1.00 96.50 94 ILE A CA 1
ATOM 749 C C . ILE A 1 94 ? -18.744 8.436 26.179 1.00 96.50 94 ILE A C 1
ATOM 751 O O . ILE A 1 94 ? -18.963 7.365 26.746 1.00 96.50 94 ILE A O 1
ATOM 755 N N . GLU A 1 95 ? -18.433 9.548 26.846 1.00 97.12 95 GLU A N 1
ATOM 756 C CA . GLU A 1 95 ? -18.302 9.587 28.298 1.00 97.12 95 GLU A CA 1
ATOM 757 C C . GLU A 1 95 ? -19.669 9.422 28.955 1.00 97.12 95 GLU A C 1
ATOM 759 O O . GLU A 1 95 ? -19.803 8.643 29.902 1.00 97.12 95 GLU A O 1
ATOM 764 N N . GLU A 1 96 ? -20.692 10.101 28.428 1.00 96.94 96 GLU A N 1
ATOM 765 C CA . GLU A 1 96 ? -22.085 9.911 28.840 1.00 96.94 96 GLU A CA 1
ATOM 766 C C . GLU A 1 96 ? -22.514 8.452 28.629 1.00 96.94 96 GLU A C 1
ATOM 768 O O . GLU A 1 96 ? -22.983 7.791 29.558 1.00 96.94 96 GLU A O 1
ATOM 773 N N . GLY A 1 97 ? -22.270 7.897 27.439 1.00 97.00 97 GLY A N 1
ATOM 774 C CA . GLY A 1 97 ? -22.667 6.524 27.134 1.00 97.00 97 GLY A CA 1
ATOM 775 C C . GLY A 1 97 ? -21.980 5.463 28.006 1.00 97.00 97 GLY A C 1
ATOM 776 O O . GLY A 1 97 ? -22.604 4.456 28.350 1.00 97.00 97 GLY A O 1
ATOM 777 N N . PHE A 1 98 ? -20.720 5.666 28.407 1.00 98.19 98 PHE A N 1
ATOM 778 C CA . PHE A 1 98 ? -20.053 4.764 29.353 1.00 98.19 98 PHE A CA 1
ATOM 779 C C . PHE A 1 98 ? -20.539 4.949 30.795 1.00 98.19 98 PHE A C 1
ATOM 781 O O . PHE A 1 98 ? -20.634 3.952 31.506 1.00 98.19 98 PHE A O 1
ATOM 788 N N . LYS A 1 99 ? -20.897 6.168 31.225 1.00 97.88 99 LYS A N 1
ATOM 789 C CA . LYS A 1 99 ? -21.536 6.402 32.538 1.00 97.88 99 LYS A CA 1
ATOM 790 C C . LYS A 1 99 ? -22.898 5.715 32.639 1.00 97.88 99 LYS A C 1
ATOM 792 O O . LYS A 1 99 ? -23.277 5.257 33.711 1.00 97.88 99 LYS A O 1
ATOM 797 N N . GLU A 1 100 ? -23.619 5.617 31.525 1.00 96.62 100 GLU A N 1
ATOM 798 C CA . GLU A 1 100 ? -24.875 4.875 31.450 1.00 96.62 100 GLU A CA 1
ATOM 799 C C . GLU A 1 100 ? -24.684 3.348 31.431 1.00 96.62 100 GLU A C 1
ATOM 801 O O . GLU A 1 100 ? -25.662 2.630 31.598 1.00 96.62 100 GLU A O 1
ATOM 806 N N . ALA A 1 101 ? -23.489 2.805 31.205 1.00 97.94 101 ALA A N 1
ATOM 807 C CA . ALA A 1 101 ? -23.311 1.357 31.105 1.00 97.94 101 ALA A CA 1
ATOM 808 C C . ALA A 1 101 ? -23.415 0.670 32.480 1.00 97.94 101 ALA A C 1
ATOM 810 O O . ALA A 1 101 ? -22.823 1.124 33.455 1.00 97.94 101 ALA A O 1
ATOM 811 N N . ASP A 1 102 ? -24.100 -0.475 32.549 1.00 98.50 102 ASP A N 1
ATOM 812 C CA . ASP A 1 102 ? -24.076 -1.332 33.745 1.00 98.50 102 ASP A CA 1
ATOM 813 C C . ASP A 1 102 ? -22.854 -2.268 33.734 1.00 98.50 102 ASP A C 1
ATOM 815 O O . ASP A 1 102 ? -22.373 -2.695 34.783 1.00 98.50 102 ASP A O 1
ATOM 819 N N . VAL A 1 103 ? -22.359 -2.610 32.539 1.00 98.25 103 VAL A N 1
ATOM 820 C CA . VAL A 1 103 ? -21.172 -3.440 32.313 1.00 98.25 103 VAL A CA 1
ATOM 821 C C . VAL A 1 103 ? -20.325 -2.813 31.213 1.00 98.25 103 VAL A C 1
ATOM 823 O O . VAL A 1 103 ? -20.838 -2.424 30.164 1.00 98.25 103 VAL A O 1
ATOM 826 N N . ILE A 1 104 ? -19.012 -2.756 31.433 1.00 98.44 104 ILE A N 1
ATOM 827 C CA . ILE A 1 104 ? -18.032 -2.301 30.446 1.00 98.44 104 ILE A CA 1
ATOM 828 C C . ILE A 1 104 ? -17.022 -3.421 30.215 1.00 98.44 104 ILE A C 1
ATOM 830 O O . ILE A 1 104 ? -16.440 -3.950 31.162 1.00 98.44 104 ILE A O 1
ATOM 834 N N . VAL A 1 105 ? -16.794 -3.763 28.950 1.00 98.25 105 VAL A N 1
ATOM 835 C CA . VAL A 1 105 ? -15.798 -4.758 28.543 1.00 98.25 105 VAL A CA 1
ATOM 836 C C . VAL A 1 105 ? -14.786 -4.099 27.623 1.00 98.25 105 VAL A C 1
ATOM 838 O O . VAL A 1 105 ? -15.157 -3.495 26.621 1.00 98.25 105 VAL A O 1
ATOM 841 N N . GLU A 1 106 ? -13.505 -4.255 27.947 1.00 98.56 106 GLU A N 1
ATOM 842 C CA . GLU A 1 106 ? -12.389 -3.826 27.107 1.00 98.56 106 GLU A CA 1
ATOM 843 C C . GLU A 1 106 ? -11.512 -5.025 26.753 1.00 98.56 106 GLU A C 1
ATOM 845 O O . GLU A 1 106 ? -11.148 -5.828 27.622 1.00 98.56 106 GLU A O 1
ATOM 850 N N . ARG A 1 107 ? -11.207 -5.185 25.466 1.00 98.44 107 ARG A N 1
ATOM 851 C CA . ARG A 1 107 ? -10.360 -6.263 24.946 1.00 98.44 107 ARG A CA 1
ATOM 852 C C . ARG A 1 107 ? -9.485 -5.747 23.812 1.00 98.44 107 ARG A C 1
ATOM 854 O O . ARG A 1 107 ? -9.869 -4.844 23.075 1.00 98.44 107 ARG A O 1
ATOM 861 N N . THR A 1 108 ? -8.316 -6.362 23.672 1.00 98.44 108 THR A N 1
ATOM 862 C CA . THR A 1 108 ? -7.419 -6.137 22.537 1.00 98.44 108 THR A CA 1
ATOM 863 C C . THR A 1 108 ? -7.408 -7.377 21.654 1.00 98.44 108 THR A C 1
ATOM 865 O O . THR A 1 108 ? -7.262 -8.491 22.153 1.00 98.44 108 THR A O 1
ATOM 868 N N . PHE A 1 109 ? -7.548 -7.172 20.350 1.00 97.69 109 PHE A N 1
ATOM 869 C CA . PHE A 1 109 ? -7.534 -8.205 19.323 1.00 97.69 109 PHE A CA 1
ATOM 870 C C . PHE A 1 109 ? -6.463 -7.884 18.288 1.00 97.69 109 PHE A C 1
ATOM 872 O O . PHE A 1 109 ? -6.175 -6.715 18.025 1.00 97.69 109 PHE A O 1
ATOM 879 N N . SER A 1 110 ? -5.899 -8.911 17.665 1.00 96.50 110 SER A N 1
ATOM 880 C CA . SER A 1 110 ? -4.967 -8.751 16.555 1.00 96.50 110 SER A CA 1
ATOM 881 C C . SER A 1 110 ? -5.310 -9.697 15.411 1.00 96.50 110 SER A C 1
ATOM 883 O O . SER A 1 110 ? -5.840 -10.788 15.614 1.00 96.50 110 SER A O 1
ATOM 885 N N . THR A 1 111 ? -5.014 -9.264 14.190 1.00 95.88 111 THR A N 1
ATOM 886 C CA . THR A 1 111 ? -5.035 -10.120 13.000 1.00 95.88 111 THR A CA 1
ATOM 887 C C . THR A 1 111 ? -3.663 -10.115 12.351 1.00 95.88 111 THR A C 1
ATOM 889 O O . THR A 1 111 ? -2.946 -9.118 12.408 1.00 95.88 111 THR A O 1
ATOM 892 N N . GLN A 1 112 ? -3.294 -11.239 11.749 1.00 93.88 112 GLN A N 1
ATOM 893 C CA . GLN A 1 112 ? -2.005 -11.436 11.105 1.00 93.88 112 GLN A CA 1
ATOM 894 C C . GLN A 1 112 ? -1.972 -10.882 9.678 1.00 93.88 112 GLN A C 1
ATOM 896 O O . GLN A 1 112 ? -3.003 -10.660 9.036 1.00 93.88 112 GLN A O 1
ATOM 901 N N . ARG A 1 113 ? -0.750 -10.721 9.169 1.00 93.12 113 ARG A N 1
ATOM 902 C CA . ARG A 1 113 ? -0.482 -10.440 7.762 1.00 93.12 113 ARG A CA 1
ATOM 903 C C . ARG A 1 113 ? -0.839 -11.674 6.933 1.00 93.12 113 ARG A C 1
ATOM 905 O O . ARG A 1 113 ? -0.424 -12.781 7.267 1.00 93.12 113 ARG A O 1
ATOM 912 N N . ILE A 1 114 ? -1.626 -11.488 5.875 1.00 93.56 114 ILE A N 1
ATOM 913 C CA . ILE A 1 114 ? -2.073 -12.579 4.997 1.00 93.56 114 ILE A CA 1
ATOM 914 C C . ILE A 1 114 ? -1.862 -12.155 3.553 1.00 93.56 114 ILE A C 1
ATOM 916 O O . ILE A 1 114 ? -2.304 -11.082 3.136 1.00 93.56 114 ILE A O 1
ATOM 920 N N . TYR A 1 115 ? -1.206 -13.013 2.786 1.00 94.12 115 TYR A N 1
ATOM 921 C CA . TYR A 1 115 ? -1.083 -12.830 1.354 1.00 94.12 115 TYR A CA 1
ATOM 922 C C . TYR A 1 115 ? -2.264 -13.467 0.610 1.00 94.12 115 TYR A C 1
ATOM 924 O O . TYR A 1 115 ? -2.778 -14.508 1.011 1.00 94.12 115 TYR A O 1
ATOM 932 N N . HIS A 1 116 ? -2.693 -12.831 -0.477 1.00 94.69 116 HIS A N 1
ATOM 933 C CA . HIS A 1 116 ? -3.927 -13.151 -1.199 1.00 94.69 116 HIS A CA 1
ATOM 934 C C . HIS A 1 116 ? -3.893 -14.502 -1.927 1.00 94.69 116 HIS A C 1
ATOM 936 O O . HIS A 1 116 ? -4.940 -15.111 -2.122 1.00 94.69 116 HIS A O 1
ATOM 942 N N . MET A 1 117 ? -2.700 -14.973 -2.313 1.00 94.88 117 MET A N 1
ATOM 943 C CA . MET A 1 117 ? -2.484 -16.288 -2.932 1.00 94.88 117 MET A CA 1
ATOM 944 C C . MET A 1 117 ? -3.327 -16.553 -4.195 1.00 94.88 117 MET A C 1
ATOM 946 O O . MET A 1 117 ? -3.711 -17.689 -4.467 1.00 94.88 117 MET A O 1
ATOM 950 N N . GLN A 1 118 ? -3.590 -15.526 -5.011 1.00 95.56 118 GLN A N 1
ATOM 951 C CA . GLN A 1 118 ? -4.135 -15.733 -6.359 1.00 95.56 118 GLN A CA 1
ATOM 952 C C . GLN A 1 118 ? -3.211 -16.632 -7.199 1.00 95.56 118 GLN A C 1
ATOM 954 O O . GLN A 1 118 ? -1.991 -16.524 -7.085 1.00 95.56 118 GLN A O 1
ATOM 959 N N . LEU A 1 119 ? -3.766 -17.511 -8.043 1.00 95.88 119 LEU A N 1
ATOM 960 C CA . LEU A 1 119 ? -2.975 -18.504 -8.788 1.00 95.88 119 LEU A CA 1
ATOM 961 C C . LEU A 1 119 ? -2.111 -17.874 -9.885 1.00 95.88 119 LEU A C 1
ATOM 963 O O . LEU A 1 119 ? -0.954 -18.261 -10.040 1.00 95.88 119 LEU A O 1
ATOM 967 N N . GLU A 1 120 ? -2.643 -16.891 -10.608 1.00 96.69 120 GLU A N 1
ATOM 968 C CA . GLU A 1 120 ? -1.874 -16.095 -11.569 1.00 96.69 120 GLU A CA 1
ATOM 969 C C . GLU A 1 120 ? -0.993 -15.080 -10.830 1.00 96.69 120 GLU A C 1
ATOM 971 O O . GLU A 1 120 ? -1.494 -14.294 -10.032 1.00 96.69 120 GLU A O 1
ATOM 976 N N . THR A 1 121 ? 0.315 -15.067 -11.085 1.00 97.06 121 THR A N 1
ATOM 977 C CA . THR A 1 121 ? 1.188 -14.015 -10.548 1.00 97.06 121 THR A CA 1
ATOM 978 C C . THR A 1 121 ? 1.016 -12.708 -11.311 1.00 97.06 121 THR A C 1
ATOM 980 O O . THR A 1 121 ? 0.591 -12.685 -12.470 1.00 97.06 121 THR A O 1
ATOM 983 N N . LYS A 1 122 ? 1.364 -11.591 -10.668 1.00 96.81 122 LYS A N 1
ATOM 984 C CA . LYS A 1 122 ? 1.277 -1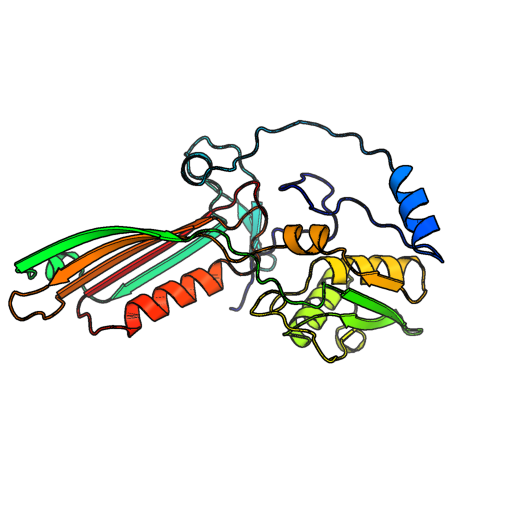0.274 -11.301 1.00 96.81 122 LYS A CA 1
ATOM 985 C C . LYS A 1 122 ? 2.092 -10.245 -12.591 1.00 96.81 122 LYS A C 1
ATOM 987 O O . LYS A 1 122 ? 3.259 -10.637 -12.642 1.00 96.81 122 LYS A O 1
ATOM 992 N N . SER A 1 123 ? 1.469 -9.744 -13.650 1.00 97.12 123 SER A N 1
ATOM 993 C CA . SER A 1 123 ? 2.114 -9.615 -14.952 1.00 97.12 123 SER A CA 1
ATOM 994 C C . SER A 1 123 ? 1.668 -8.369 -15.707 1.00 97.12 123 SER A C 1
ATOM 996 O O . SER A 1 123 ? 0.586 -7.826 -15.473 1.00 97.12 123 SER A O 1
ATOM 998 N N . ALA A 1 124 ? 2.527 -7.912 -16.615 1.00 98.25 124 ALA A N 1
ATOM 999 C CA . ALA A 1 124 ? 2.258 -6.819 -17.530 1.00 98.25 124 ALA A CA 1
ATOM 1000 C C . ALA A 1 124 ? 2.890 -7.076 -18.908 1.00 98.25 124 ALA A C 1
ATOM 1002 O O . ALA A 1 124 ? 3.999 -7.598 -19.025 1.00 98.25 124 ALA A O 1
ATOM 1003 N N . VAL A 1 125 ? 2.188 -6.661 -19.957 1.00 98.62 125 VAL A N 1
ATOM 1004 C CA . VAL A 1 125 ? 2.689 -6.498 -21.322 1.00 98.62 125 VAL A CA 1
ATOM 1005 C C . VAL A 1 125 ? 2.431 -5.055 -21.723 1.00 98.62 125 VAL A C 1
ATOM 1007 O O . VAL A 1 125 ? 1.315 -4.554 -21.584 1.00 98.62 125 VAL A O 1
ATOM 1010 N N . CYS A 1 126 ? 3.462 -4.365 -22.190 1.00 98.81 126 CYS A N 1
ATOM 1011 C CA . CYS A 1 126 ? 3.409 -2.951 -22.538 1.00 98.81 126 CYS A CA 1
ATOM 1012 C C . CYS A 1 126 ? 3.968 -2.752 -23.944 1.00 98.81 126 CYS A C 1
ATOM 1014 O O . CYS A 1 126 ? 5.063 -3.222 -24.247 1.00 98.81 126 CYS A O 1
ATOM 1016 N N . VAL A 1 127 ? 3.218 -2.057 -24.797 1.00 98.88 127 VAL A N 1
ATOM 1017 C CA . VAL A 1 127 ? 3.567 -1.782 -26.194 1.00 98.88 127 VAL A CA 1
ATOM 1018 C C . VAL A 1 127 ? 3.601 -0.267 -26.394 1.00 98.88 127 VAL A C 1
ATOM 1020 O O . VAL A 1 127 ? 2.560 0.372 -26.223 1.00 98.88 127 VAL A O 1
ATOM 1023 N N . PRO A 1 128 ? 4.768 0.327 -26.708 1.00 98.62 128 PRO A N 1
ATOM 1024 C CA . PRO A 1 128 ? 4.845 1.736 -27.070 1.00 98.62 128 PRO A CA 1
ATOM 1025 C C . PRO A 1 128 ? 4.219 1.947 -28.447 1.00 98.62 128 PRO A C 1
ATOM 1027 O O . PRO A 1 128 ? 4.467 1.174 -29.371 1.00 98.62 128 PRO A O 1
ATOM 1030 N N . GLU A 1 129 ? 3.419 2.999 -28.572 1.00 98.19 129 GLU A N 1
ATOM 1031 C CA . GLU A 1 129 ? 2.715 3.348 -29.804 1.00 98.19 129 GLU A CA 1
ATOM 1032 C C . GLU A 1 129 ? 3.504 4.389 -30.610 1.00 98.19 129 GLU A C 1
ATOM 1034 O O . GLU A 1 129 ? 4.268 5.191 -30.064 1.00 98.19 129 GLU A O 1
ATOM 1039 N N . ALA A 1 130 ? 3.305 4.406 -31.931 1.00 95.38 130 ALA A N 1
ATOM 1040 C CA . ALA A 1 130 ? 4.025 5.306 -32.836 1.00 95.38 130 ALA A CA 1
ATOM 1041 C C . ALA A 1 130 ? 3.757 6.799 -32.560 1.00 95.38 130 ALA A C 1
ATOM 1043 O O . ALA A 1 130 ? 4.600 7.646 -32.849 1.00 95.38 130 ALA A O 1
ATOM 1044 N N . ASP A 1 131 ? 2.603 7.130 -31.978 1.00 95.69 131 ASP A N 1
ATOM 1045 C CA . ASP A 1 131 ? 2.196 8.495 -31.638 1.00 95.69 131 ASP A CA 1
ATOM 1046 C C . ASP A 1 131 ? 2.723 8.971 -30.268 1.00 95.69 131 ASP A C 1
ATOM 1048 O O . ASP A 1 131 ? 2.322 10.035 -29.782 1.00 95.69 131 ASP A O 1
ATOM 1052 N N . GLY A 1 132 ? 3.603 8.190 -29.633 1.00 94.50 132 GLY A N 1
ATOM 1053 C CA . GLY A 1 132 ? 4.127 8.445 -28.291 1.00 94.50 132 GLY A CA 1
ATOM 1054 C C . GLY A 1 132 ? 3.215 7.965 -27.159 1.00 94.50 132 GLY A C 1
ATOM 1055 O O . GLY A 1 132 ? 3.474 8.292 -26.001 1.00 94.50 132 GLY A O 1
ATOM 1056 N N . GLY A 1 133 ? 2.146 7.228 -27.473 1.00 98.19 133 GLY A N 1
ATOM 1057 C CA . GLY A 1 133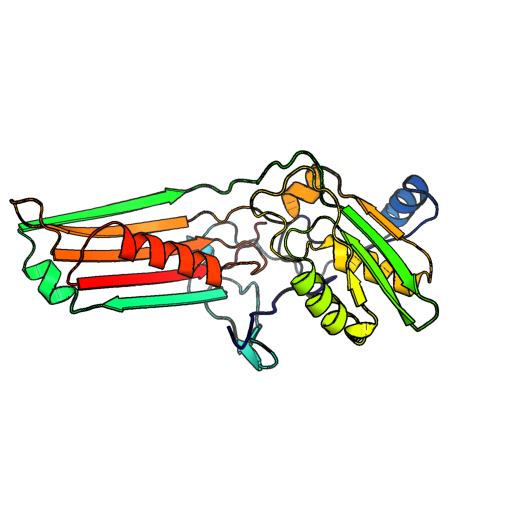 ? 1.296 6.559 -26.495 1.00 98.19 133 GLY A CA 1
ATOM 1058 C C . GLY A 1 133 ? 1.839 5.222 -25.989 1.00 98.19 133 GLY A C 1
ATOM 1059 O O . GLY A 1 133 ? 2.947 4.788 -26.313 1.00 98.19 133 GLY A O 1
ATOM 1060 N N . ILE A 1 134 ? 1.025 4.554 -25.172 1.00 98.81 134 ILE A N 1
ATOM 1061 C CA . ILE A 1 134 ? 1.307 3.225 -24.622 1.00 98.81 134 ILE A CA 1
ATOM 1062 C C . ILE A 1 134 ? 0.015 2.403 -24.527 1.00 98.81 134 ILE A C 1
ATOM 1064 O O . ILE A 1 134 ? -0.980 2.850 -23.944 1.00 98.81 134 ILE A O 1
ATOM 1068 N N . THR A 1 135 ? 0.045 1.171 -25.039 1.00 98.88 135 THR A N 1
ATOM 1069 C CA . THR A 1 135 ? -0.978 0.157 -24.756 1.00 98.88 135 THR A CA 1
ATOM 1070 C C . THR A 1 135 ? -0.465 -0.833 -23.712 1.00 98.88 135 THR A C 1
ATOM 1072 O O . THR A 1 135 ? 0.652 -1.340 -23.809 1.00 98.88 135 THR A O 1
ATOM 1075 N N . VAL A 1 136 ? -1.282 -1.104 -22.693 1.00 98.81 136 VAL A N 1
ATOM 1076 C CA . VAL A 1 136 ? -0.910 -1.902 -21.518 1.00 98.81 136 VAL A CA 1
ATOM 1077 C C . VAL A 1 136 ? -1.948 -2.986 -21.257 1.00 98.81 136 VAL A C 1
ATOM 1079 O O . VAL A 1 136 ? -3.130 -2.693 -21.081 1.00 98.81 136 VAL A O 1
ATOM 1082 N N . TRP A 1 137 ? -1.495 -4.231 -21.153 1.00 98.56 137 TRP A N 1
ATOM 1083 C CA . TRP A 1 137 ? -2.247 -5.361 -20.613 1.00 98.56 137 TRP A CA 1
ATOM 1084 C C . TRP A 1 137 ? -1.590 -5.743 -19.294 1.00 98.56 137 TRP A C 1
ATOM 1086 O O . TRP A 1 137 ? -0.444 -6.174 -19.291 1.00 98.56 137 TRP A O 1
ATOM 1096 N N . THR A 1 138 ? -2.267 -5.547 -18.170 1.00 98.00 138 THR A N 1
ATOM 1097 C CA . THR A 1 138 ? -1.709 -5.855 -16.848 1.00 98.00 138 THR A CA 1
ATOM 1098 C C . THR A 1 138 ? -2.758 -6.523 -15.979 1.00 98.00 138 THR A C 1
ATOM 1100 O O . THR A 1 138 ? -3.952 -6.234 -16.108 1.00 98.00 138 THR A O 1
ATOM 1103 N N . THR A 1 139 ? -2.314 -7.394 -15.077 1.00 96.88 139 THR A N 1
ATOM 1104 C CA . THR A 1 139 ? -3.150 -7.908 -13.989 1.00 96.88 139 THR A CA 1
ATOM 1105 C C . THR A 1 139 ? -3.664 -6.727 -13.163 1.00 96.88 139 THR A C 1
ATOM 1107 O O . THR A 1 139 ? -2.883 -6.039 -12.507 1.00 96.88 139 THR A O 1
ATOM 1110 N N . SER A 1 140 ? -4.962 -6.425 -13.248 1.00 95.94 140 SER A N 1
ATOM 1111 C CA . SER A 1 140 ? -5.577 -5.297 -12.543 1.00 95.94 140 SER A CA 1
ATOM 1112 C C . SER A 1 140 ? -7.089 -5.457 -12.418 1.00 95.94 140 SER A C 1
ATOM 1114 O O . SER A 1 140 ? -7.774 -5.773 -13.388 1.00 95.94 140 SER A O 1
ATOM 1116 N N . GLN A 1 141 ? -7.623 -5.143 -11.238 1.00 95.00 141 GLN A N 1
ATOM 1117 C CA . GLN A 1 141 ? -9.057 -5.015 -10.975 1.00 95.00 141 GLN A CA 1
ATOM 1118 C C . GLN A 1 141 ? -9.601 -3.619 -11.343 1.00 95.00 141 GLN A C 1
ATOM 1120 O O . GLN A 1 141 ? -10.814 -3.424 -11.346 1.00 95.00 141 GLN A O 1
ATOM 1125 N N . GLY A 1 142 ? -8.732 -2.650 -11.662 1.00 93.00 142 GLY A N 1
ATOM 1126 C CA . GLY A 1 142 ? -9.094 -1.241 -11.846 1.00 93.00 142 GLY A CA 1
ATOM 1127 C C . GLY A 1 142 ? -8.321 -0.543 -12.968 1.00 93.00 142 GLY A C 1
ATOM 1128 O O . GLY A 1 142 ? -7.462 0.300 -12.708 1.00 93.00 142 GLY A O 1
ATOM 1129 N N . ILE A 1 143 ? -8.671 -0.823 -14.230 1.00 95.25 143 ILE A N 1
ATOM 1130 C CA . ILE A 1 143 ? -7.955 -0.298 -15.414 1.00 95.25 143 ILE A CA 1
ATOM 1131 C C . ILE A 1 143 ? -7.927 1.237 -15.506 1.00 95.25 143 ILE A C 1
ATOM 1133 O O . ILE A 1 143 ? -6.960 1.810 -16.004 1.00 95.25 143 ILE A O 1
ATOM 1137 N N . HIS A 1 144 ? -8.963 1.923 -15.010 1.00 95.25 144 HIS A N 1
ATOM 1138 C CA . HIS A 1 144 ? -9.033 3.385 -15.052 1.00 95.25 144 HIS A CA 1
ATOM 1139 C C . HIS A 1 144 ? -8.004 4.025 -14.117 1.00 95.25 144 HIS A C 1
ATOM 1141 O O . HIS A 1 144 ? -7.352 4.991 -14.505 1.00 95.25 144 HIS A O 1
ATOM 1147 N N . ASN A 1 145 ? -7.811 3.453 -12.925 1.00 93.12 145 ASN A N 1
ATOM 1148 C CA . ASN A 1 145 ? -6.809 3.928 -11.976 1.00 93.12 145 ASN A CA 1
ATOM 1149 C C . ASN A 1 145 ? -5.392 3.711 -12.522 1.00 93.12 145 ASN A C 1
ATOM 1151 O O . ASN A 1 145 ? -4.583 4.634 -12.515 1.00 93.12 145 ASN A O 1
ATOM 1155 N N . VAL A 1 146 ? -5.119 2.529 -13.092 1.00 96.69 146 VAL A N 1
ATOM 1156 C CA . VAL A 1 146 ? -3.845 2.248 -13.779 1.00 96.69 146 VAL A CA 1
ATOM 1157 C C . VAL A 1 146 ? -3.585 3.284 -14.874 1.00 96.69 146 VAL A C 1
ATOM 1159 O O . VAL A 1 146 ? -2.511 3.874 -14.919 1.00 96.69 146 VAL A O 1
ATOM 1162 N N . ARG A 1 147 ? -4.582 3.564 -15.722 1.00 97.69 147 ARG A N 1
ATOM 1163 C CA . ARG A 1 147 ? -4.469 4.551 -16.804 1.00 97.69 147 ARG A CA 1
ATOM 1164 C C . ARG A 1 147 ? -4.118 5.949 -16.288 1.00 97.69 147 ARG A C 1
ATOM 1166 O O . ARG A 1 147 ? -3.239 6.591 -16.857 1.00 97.69 147 ARG A O 1
ATOM 1173 N N . ILE A 1 148 ? -4.795 6.411 -15.235 1.00 95.44 148 ILE A N 1
ATOM 1174 C CA . ILE A 1 148 ? -4.558 7.731 -14.630 1.00 95.44 148 ILE A CA 1
ATOM 1175 C C . ILE A 1 148 ? -3.140 7.814 -14.058 1.00 95.44 148 ILE A C 1
ATOM 1177 O O . ILE A 1 148 ? -2.406 8.753 -14.361 1.00 95.44 148 ILE A O 1
ATOM 1181 N N . LEU A 1 149 ? -2.729 6.808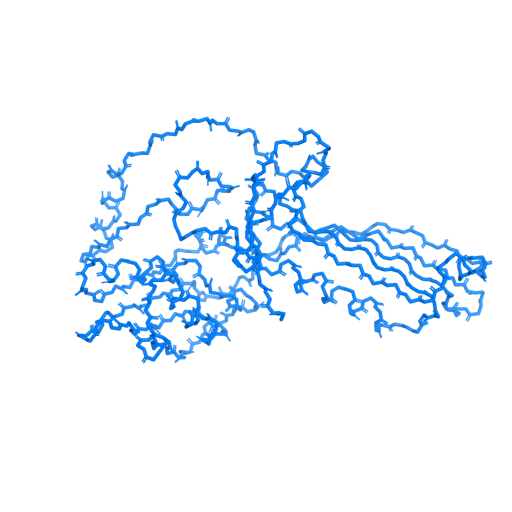 -13.280 1.00 94.75 149 LEU A N 1
ATOM 1182 C CA . LEU A 1 149 ? -1.409 6.784 -12.653 1.00 94.75 149 LEU A CA 1
ATOM 1183 C C . LEU A 1 149 ? -0.283 6.723 -13.687 1.00 94.75 149 LEU A C 1
ATOM 1185 O O . LEU A 1 149 ? 0.688 7.460 -13.558 1.00 94.75 149 LEU A O 1
ATOM 1189 N N . LEU A 1 150 ? -0.416 5.908 -14.736 1.00 97.94 150 LEU A N 1
ATOM 1190 C CA . LEU A 1 150 ? 0.576 5.848 -15.813 1.00 97.94 150 LEU A CA 1
ATOM 1191 C C . LEU A 1 150 ? 0.704 7.181 -16.560 1.00 97.94 150 LEU A C 1
ATOM 1193 O O . LEU A 1 150 ? 1.825 7.608 -16.832 1.00 97.94 150 LEU A O 1
ATOM 1197 N N . GLY A 1 151 ? -0.417 7.851 -16.851 1.00 97.25 151 GLY A N 1
ATOM 1198 C CA . GLY A 1 151 ? -0.398 9.178 -17.470 1.00 97.25 151 GLY A CA 1
ATOM 1199 C C . GLY A 1 151 ? 0.365 10.196 -16.625 1.00 97.25 151 GLY A C 1
ATOM 1200 O O . GLY A 1 151 ? 1.225 10.900 -17.147 1.00 97.25 151 GLY A O 1
ATOM 1201 N N . ASN A 1 152 ? 0.131 10.196 -15.310 1.00 93.75 152 ASN A N 1
ATOM 1202 C CA . ASN A 1 152 ? 0.819 11.087 -14.374 1.00 93.75 152 ASN A CA 1
ATOM 1203 C C . ASN A 1 152 ? 2.312 10.752 -14.221 1.00 93.75 152 ASN A C 1
ATOM 1205 O O . ASN A 1 152 ? 3.146 11.650 -14.235 1.00 93.75 152 ASN A O 1
ATOM 1209 N N . ILE A 1 153 ? 2.667 9.469 -14.089 1.00 95.44 153 ILE A N 1
ATOM 1210 C CA . ILE A 1 153 ? 4.054 9.026 -13.861 1.00 95.44 153 ILE A CA 1
ATOM 1211 C C . ILE A 1 153 ? 4.942 9.306 -15.075 1.00 95.44 153 ILE A C 1
ATOM 1213 O O . ILE A 1 153 ? 6.082 9.738 -14.917 1.00 95.44 153 ILE A O 1
ATOM 1217 N N . PHE A 1 154 ? 4.438 9.035 -16.281 1.00 96.88 154 PHE A N 1
ATOM 1218 C CA . PHE A 1 154 ? 5.215 9.138 -17.520 1.00 96.88 154 PHE A CA 1
ATOM 1219 C C . PHE A 1 154 ? 4.929 10.415 -18.313 1.00 96.88 154 PHE A C 1
ATOM 1221 O O . PHE A 1 154 ? 5.477 10.583 -19.400 1.00 96.88 154 PHE A O 1
ATOM 1228 N N . ASN A 1 155 ? 4.090 11.307 -17.777 1.00 96.44 155 ASN A N 1
ATOM 1229 C CA . ASN A 1 155 ? 3.630 12.526 -18.441 1.00 96.44 155 ASN A CA 1
ATOM 1230 C C . ASN A 1 155 ? 3.053 12.250 -19.847 1.00 96.44 155 ASN A C 1
ATOM 1232 O O . ASN A 1 155 ? 3.333 12.963 -20.812 1.00 96.44 155 ASN A O 1
ATOM 1236 N N . ILE A 1 156 ? 2.270 11.173 -19.970 1.00 98.06 156 ILE A N 1
ATOM 1237 C CA . ILE A 1 156 ? 1.598 10.790 -21.217 1.00 98.06 156 ILE A CA 1
ATOM 1238 C C . ILE A 1 156 ? 0.144 11.270 -21.134 1.00 98.06 156 ILE A C 1
ATOM 1240 O O . ILE A 1 156 ? -0.558 10.899 -20.187 1.00 98.06 156 ILE A O 1
ATOM 1244 N N . PRO A 1 157 ? -0.353 12.046 -22.117 1.00 98.00 157 PRO A N 1
ATOM 1245 C CA . PRO A 1 157 ? -1.755 12.441 -22.167 1.00 98.00 157 PRO A CA 1
ATOM 1246 C C . PRO A 1 157 ? -2.682 11.231 -22.034 1.00 98.00 157 PRO A C 1
ATOM 1248 O O . PRO A 1 157 ? -2.482 10.214 -22.697 1.00 98.00 157 PRO A O 1
ATOM 1251 N N . LEU A 1 158 ? -3.723 11.322 -21.199 1.00 97.44 158 LEU A N 1
ATOM 1252 C CA . LEU A 1 158 ? -4.564 10.160 -20.885 1.00 97.44 158 LEU A CA 1
ATOM 1253 C C . LEU A 1 158 ? -5.183 9.516 -22.133 1.00 97.44 158 LEU A C 1
ATOM 1255 O O . LEU A 1 158 ? -5.332 8.296 -22.187 1.00 97.44 158 LEU A O 1
ATOM 1259 N N . ASN A 1 159 ? -5.539 10.299 -23.156 1.00 97.69 159 ASN A N 1
ATOM 1260 C CA . ASN A 1 159 ? -6.059 9.788 -24.432 1.00 97.69 159 ASN A CA 1
ATOM 1261 C C . ASN A 1 159 ? -5.053 8.917 -25.213 1.00 97.69 159 ASN A C 1
ATOM 1263 O O . ASN A 1 159 ? -5.477 8.198 -26.109 1.00 97.69 159 ASN A O 1
ATOM 1267 N N . LYS A 1 160 ? -3.769 8.940 -24.843 1.00 98.38 160 LYS A N 1
ATOM 1268 C CA . LYS A 1 160 ? -2.690 8.105 -25.389 1.00 98.38 160 LYS A CA 1
ATOM 1269 C C . LYS A 1 160 ? -2.254 6.966 -24.457 1.00 98.38 160 LYS A C 1
ATOM 1271 O O . LYS A 1 160 ? -1.341 6.216 -24.788 1.00 98.38 160 LYS A O 1
ATOM 1276 N N . VAL A 1 161 ? -2.900 6.812 -23.298 1.00 98.69 161 VAL A N 1
ATOM 1277 C CA . VAL A 1 161 ? -2.699 5.673 -22.389 1.00 98.69 161 VAL A CA 1
ATOM 1278 C C . VAL A 1 161 ? -3.893 4.729 -22.508 1.00 98.69 161 VAL A C 1
ATOM 1280 O O . VAL A 1 161 ? -5.012 5.056 -22.099 1.00 98.69 161 VAL A O 1
ATOM 1283 N N . ASN A 1 162 ? -3.657 3.543 -23.059 1.00 98.38 162 ASN A N 1
ATOM 1284 C CA . ASN A 1 162 ? -4.682 2.551 -23.365 1.00 98.38 162 ASN A CA 1
ATOM 1285 C C . ASN A 1 162 ? -4.472 1.294 -22.512 1.00 98.38 162 ASN A C 1
ATOM 1287 O O . ASN A 1 162 ? -3.693 0.413 -22.861 1.00 98.38 162 ASN A O 1
ATOM 1291 N N . VAL A 1 163 ? -5.169 1.202 -21.379 1.00 98.56 163 VAL A N 1
ATOM 1292 C CA . VAL A 1 163 ? -5.114 0.019 -20.506 1.00 98.56 163 VAL A CA 1
ATOM 1293 C C . VAL A 1 163 ? -6.235 -0.939 -20.891 1.00 98.56 163 VAL A C 1
ATOM 1295 O O . VAL A 1 163 ? -7.417 -0.612 -20.766 1.00 98.56 163 VAL A O 1
ATOM 1298 N N . LYS A 1 164 ? -5.870 -2.125 -21.377 1.00 98.00 164 LYS A N 1
ATOM 1299 C CA . LYS A 1 164 ? -6.810 -3.155 -21.815 1.00 98.00 164 LYS A CA 1
ATOM 1300 C C . LYS A 1 164 ? -7.221 -4.037 -20.645 1.00 98.00 164 LYS A C 1
ATOM 1302 O O . LYS A 1 164 ? -6.383 -4.567 -19.920 1.00 98.00 164 LYS A O 1
ATOM 1307 N N . ARG A 1 165 ? -8.532 -4.236 -20.499 1.00 93.62 165 ARG A N 1
ATOM 1308 C CA . ARG A 1 165 ? -9.075 -5.266 -19.612 1.00 93.62 165 ARG A CA 1
ATOM 1309 C C . ARG A 1 165 ? -8.731 -6.643 -20.176 1.00 93.62 165 ARG A C 1
ATOM 1311 O O . ARG A 1 165 ? -8.957 -6.892 -21.357 1.00 93.62 165 ARG A O 1
ATOM 1318 N N . ILE A 1 166 ? -8.238 -7.520 -19.314 1.00 94.06 166 ILE A N 1
ATOM 1319 C CA . ILE A 1 166 ? -7.936 -8.918 -19.622 1.00 94.06 166 ILE A CA 1
ATOM 1320 C C . ILE A 1 166 ? -8.691 -9.846 -18.670 1.00 94.06 166 ILE A C 1
ATOM 1322 O O . ILE A 1 166 ? -9.256 -9.402 -17.667 1.00 94.06 166 ILE A O 1
ATOM 1326 N N . THR A 1 167 ? -8.724 -11.133 -19.001 1.00 94.56 167 THR A N 1
ATOM 1327 C CA . THR A 1 167 ? -9.084 -12.189 -18.048 1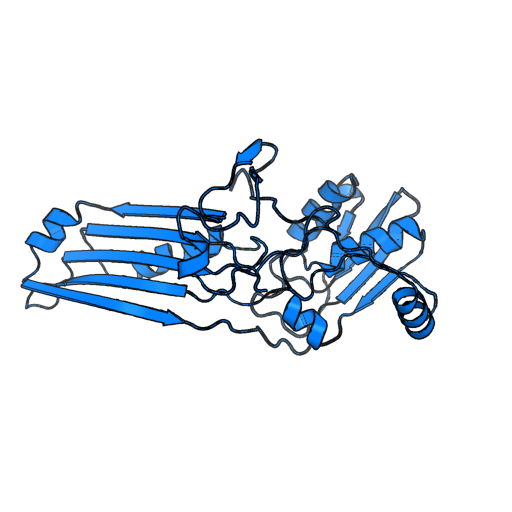.00 94.56 167 THR A CA 1
ATOM 1328 C C . THR A 1 167 ? -8.055 -12.241 -16.919 1.00 94.56 167 THR A C 1
ATOM 1330 O O . THR A 1 167 ? -6.876 -12.025 -17.178 1.00 94.56 167 THR A O 1
ATOM 1333 N N . LEU A 1 168 ? -8.496 -12.530 -15.692 1.00 94.19 168 LEU A N 1
ATOM 1334 C CA . LEU A 1 168 ? -7.644 -12.576 -14.499 1.00 94.19 168 LEU A CA 1
ATOM 1335 C C . LEU A 1 168 ? -7.769 -13.935 -13.808 1.00 94.19 168 LEU A C 1
ATOM 1337 O O . LEU A 1 168 ? -8.884 -14.398 -13.561 1.00 94.19 168 LEU A O 1
ATOM 1341 N N . GLY A 1 169 ? -6.645 -14.525 -13.412 1.00 95.75 169 GLY A N 1
ATOM 1342 C CA . GLY A 1 169 ? -6.545 -15.748 -12.609 1.00 95.75 169 GLY A CA 1
ATOM 1343 C C . GLY A 1 169 ? -6.740 -15.524 -11.104 1.00 95.75 169 GLY A C 1
ATOM 1344 O O . GLY A 1 169 ? -6.097 -16.182 -10.284 1.00 95.75 169 GLY A O 1
ATOM 1345 N N . GLY A 1 170 ? -7.621 -14.588 -10.740 1.00 94.56 170 GLY A N 1
ATOM 1346 C CA . GLY A 1 170 ? -7.875 -14.153 -9.365 1.00 94.56 170 GLY A CA 1
ATOM 1347 C C . GLY A 1 170 ? -7.035 -12.947 -8.931 1.00 94.56 170 GLY A C 1
ATOM 1348 O O . GLY A 1 170 ? -6.022 -12.605 -9.532 1.00 94.56 170 GLY A O 1
ATOM 1349 N N . SER A 1 171 ? -7.478 -12.266 -7.871 1.00 92.62 171 SER A N 1
ATOM 1350 C CA . SER A 1 171 ? -6.728 -11.158 -7.243 1.00 92.62 171 SER A CA 1
ATOM 1351 C C . SER A 1 171 ? -7.137 -10.946 -5.781 1.00 92.62 171 SER A C 1
ATOM 1353 O O . SER A 1 171 ? -6.297 -10.662 -4.941 1.00 92.62 171 SER A O 1
ATOM 1355 N N . PHE A 1 172 ? -8.424 -11.107 -5.444 1.00 94.75 172 PHE A N 1
ATOM 1356 C CA . PHE A 1 172 ? -8.932 -11.015 -4.062 1.00 94.75 172 PHE A CA 1
ATOM 1357 C C . PHE A 1 172 ? -8.608 -9.693 -3.340 1.00 94.75 172 PHE A C 1
ATOM 1359 O O . PHE A 1 172 ? -8.526 -9.661 -2.117 1.00 94.75 172 PHE A O 1
ATOM 1366 N N . GLY A 1 173 ? -8.426 -8.600 -4.087 1.00 92.75 173 GLY A N 1
ATOM 1367 C CA . GLY A 1 173 ? -7.997 -7.306 -3.555 1.00 92.75 173 GLY A CA 1
ATOM 1368 C C . GLY A 1 173 ? -6.552 -6.947 -3.900 1.00 92.75 173 GLY A C 1
ATOM 1369 O O . GLY A 1 173 ? -6.222 -5.764 -3.936 1.00 92.75 173 GLY A O 1
ATOM 1370 N N . SER A 1 174 ? -5.721 -7.932 -4.262 1.00 92.94 174 SER A N 1
ATOM 1371 C CA . SER A 1 174 ? -4.288 -7.745 -4.521 1.00 92.94 174 SER A CA 1
ATOM 1372 C C . SER A 1 174 ? -3.961 -6.919 -5.761 1.00 92.94 174 SER A C 1
ATOM 1374 O O . SER A 1 174 ? -2.801 -6.711 -6.083 1.00 92.94 174 SER A O 1
ATOM 1376 N N . SER A 1 175 ? -4.955 -6.513 -6.544 1.00 94.12 175 SER A N 1
ATOM 1377 C CA . SER A 1 175 ? -4.737 -5.761 -7.782 1.00 94.12 175 SER A CA 1
ATOM 1378 C C . SER A 1 175 ? -5.779 -4.656 -7.966 1.00 94.12 175 SER A C 1
ATOM 1380 O O . SER A 1 175 ? -6.084 -4.275 -9.096 1.00 94.12 175 SER A O 1
ATOM 1382 N N . ILE A 1 176 ? -6.361 -4.154 -6.867 1.00 92.25 176 ILE A N 1
ATOM 1383 C CA . ILE A 1 176 ? -7.251 -2.977 -6.880 1.00 92.25 176 ILE A CA 1
ATOM 1384 C C . ILE A 1 176 ? -6.447 -1.715 -7.222 1.00 92.25 176 ILE A C 1
ATOM 1386 O O . ILE A 1 176 ? -6.860 -0.903 -8.052 1.00 92.25 176 ILE A O 1
ATOM 1390 N N . GLN A 1 177 ? -5.274 -1.572 -6.612 1.00 90.69 177 GLN A N 1
ATOM 1391 C CA . GLN A 1 177 ? -4.253 -0.603 -6.987 1.00 90.69 177 GLN A CA 1
ATOM 1392 C C . GLN A 1 177 ? -3.530 -1.010 -8.280 1.00 90.69 177 GLN A C 1
ATOM 1394 O O . GLN A 1 177 ? -3.637 -2.137 -8.764 1.00 90.69 177 GLN A O 1
ATOM 1399 N N . MET A 1 178 ? -2.724 -0.095 -8.821 1.00 94.00 178 MET A N 1
ATOM 1400 C CA . MET A 1 178 ? -1.765 -0.452 -9.861 1.00 94.00 178 MET A CA 1
ATOM 1401 C C . MET A 1 178 ? -0.622 -1.275 -9.257 1.00 94.00 178 MET A C 1
ATOM 1403 O O . MET A 1 178 ? 0.104 -0.789 -8.394 1.00 94.00 178 MET A O 1
ATOM 1407 N N . ASN A 1 179 ? -0.446 -2.502 -9.743 1.00 94.88 179 ASN A N 1
ATOM 1408 C CA . ASN A 1 179 ? 0.668 -3.365 -9.353 1.00 94.88 179 ASN A CA 1
ATOM 1409 C C . ASN A 1 179 ? 2.011 -2.728 -9.730 1.00 94.88 179 ASN A C 1
ATOM 1411 O O . ASN A 1 179 ? 2.150 -2.226 -10.850 1.00 94.88 179 ASN A O 1
ATOM 1415 N N . SER A 1 180 ? 3.000 -2.790 -8.832 1.00 93.94 180 SER A N 1
ATOM 1416 C CA . SER A 1 180 ? 4.287 -2.079 -8.966 1.00 93.94 180 SER A CA 1
ATOM 1417 C C . SER A 1 180 ? 5.082 -2.445 -10.220 1.00 93.94 180 SER A C 1
ATOM 1419 O O . SER A 1 180 ? 5.789 -1.615 -10.790 1.00 93.94 180 SER A O 1
ATOM 1421 N N . ILE A 1 181 ? 4.891 -3.662 -10.720 1.00 96.56 181 ILE A N 1
ATOM 1422 C CA . ILE A 1 181 ? 5.523 -4.161 -11.942 1.00 96.56 181 ILE A CA 1
ATOM 1423 C C . ILE A 1 181 ? 5.030 -3.433 -13.198 1.00 96.56 181 ILE A C 1
ATOM 1425 O O . ILE A 1 181 ? 5.735 -3.380 -14.202 1.00 96.56 181 ILE A O 1
ATOM 1429 N N . THR A 1 182 ? 3.825 -2.856 -13.151 1.00 98.00 182 THR A N 1
ATOM 1430 C CA . THR A 1 182 ? 3.179 -2.219 -14.303 1.00 98.00 182 THR A CA 1
ATOM 1431 C C . THR A 1 182 ? 3.949 -0.976 -14.742 1.00 98.00 182 THR A C 1
ATOM 1433 O O . THR A 1 182 ? 4.372 -0.937 -15.898 1.00 98.00 182 THR A O 1
ATOM 1436 N N . PRO A 1 183 ? 4.203 0.027 -13.873 1.00 98.00 183 PRO A N 1
ATOM 1437 C CA . PRO A 1 183 ? 5.006 1.175 -14.273 1.00 98.00 183 PRO A CA 1
ATOM 1438 C C . PRO A 1 183 ? 6.452 0.787 -14.615 1.00 98.00 183 PRO A C 1
ATOM 1440 O O . PRO A 1 183 ? 7.029 1.390 -15.513 1.00 98.00 183 PRO A O 1
ATOM 1443 N N . ILE A 1 184 ? 7.033 -0.246 -13.993 1.00 98.31 184 ILE A N 1
ATOM 1444 C CA . ILE A 1 184 ? 8.370 -0.738 -14.374 1.00 98.31 184 ILE A CA 1
ATOM 1445 C C . ILE A 1 184 ? 8.361 -1.263 -15.820 1.00 98.31 184 ILE A C 1
ATOM 1447 O O . ILE A 1 184 ? 9.220 -0.894 -16.621 1.00 98.31 184 ILE A O 1
ATOM 1451 N N . CYS A 1 185 ? 7.363 -2.074 -16.181 1.00 98.69 185 CYS A N 1
ATOM 1452 C CA . CYS A 1 185 ? 7.198 -2.608 -17.532 1.00 98.69 185 CYS A CA 1
ATOM 1453 C C . CYS A 1 185 ? 6.985 -1.490 -18.566 1.00 98.69 185 CYS A C 1
ATOM 1455 O O . CYS A 1 185 ? 7.626 -1.495 -19.617 1.00 98.69 185 CYS A O 1
ATOM 1457 N N . VAL A 1 186 ? 6.167 -0.481 -18.239 1.00 98.75 186 VAL A N 1
ATOM 1458 C CA . VAL A 1 186 ? 5.973 0.708 -19.086 1.00 98.75 186 VAL A CA 1
ATOM 1459 C C . VAL A 1 186 ? 7.284 1.472 -19.274 1.00 98.75 186 VAL A C 1
ATOM 1461 O O . VAL A 1 186 ? 7.641 1.787 -20.407 1.00 98.75 186 VAL A O 1
ATOM 1464 N N . ALA A 1 187 ? 8.045 1.719 -18.203 1.00 98.44 187 ALA A N 1
ATOM 1465 C CA . ALA A 1 187 ? 9.332 2.410 -18.287 1.00 98.44 187 ALA A CA 1
ATOM 1466 C C . ALA A 1 187 ? 10.319 1.674 -19.209 1.00 98.44 187 ALA A C 1
ATOM 1468 O O . ALA A 1 187 ? 10.982 2.299 -20.041 1.00 98.44 187 ALA A O 1
ATOM 1469 N N . LEU A 1 188 ? 10.392 0.344 -19.095 1.00 98.38 188 LEU A N 1
ATOM 1470 C CA . LEU A 1 188 ? 11.218 -0.493 -19.963 1.00 98.38 188 LEU A CA 1
ATOM 1471 C C . LEU A 1 188 ? 10.753 -0.438 -21.423 1.00 98.38 188 LEU A C 1
ATOM 1473 O O . LEU A 1 188 ? 11.587 -0.264 -22.309 1.00 98.38 188 LEU A O 1
ATOM 1477 N N . ALA A 1 189 ? 9.446 -0.541 -21.675 1.00 98.69 189 ALA A N 1
ATOM 1478 C CA . ALA A 1 189 ? 8.869 -0.495 -23.017 1.00 98.69 189 ALA A CA 1
ATOM 1479 C C . ALA A 1 189 ? 9.143 0.843 -23.717 1.00 98.69 189 ALA A C 1
ATOM 1481 O O . ALA A 1 189 ? 9.615 0.868 -24.856 1.00 98.69 189 ALA A O 1
ATOM 1482 N N . LEU A 1 190 ? 8.933 1.960 -23.012 1.00 98.06 190 LEU A N 1
ATOM 1483 C CA . LEU A 1 190 ? 9.218 3.305 -23.516 1.00 98.06 190 LEU A CA 1
ATOM 1484 C C . LEU A 1 190 ? 10.715 3.504 -23.783 1.00 98.06 190 LEU A C 1
ATOM 1486 O O . LEU A 1 190 ? 11.091 4.028 -24.831 1.00 98.06 190 LEU A O 1
ATOM 1490 N N . LYS A 1 191 ? 11.582 3.042 -22.871 1.00 97.25 191 LYS A N 1
ATOM 1491 C CA . LYS A 1 191 ? 13.041 3.151 -23.026 1.00 97.25 191 LYS A CA 1
ATOM 1492 C C . LYS A 1 191 ? 13.563 2.306 -24.187 1.00 97.25 191 LYS A C 1
ATOM 1494 O O . LYS A 1 191 ? 14.425 2.762 -24.933 1.00 97.25 191 LYS A O 1
ATOM 1499 N N . ALA A 1 192 ? 13.051 1.087 -24.341 1.00 97.12 192 ALA A N 1
ATOM 1500 C CA . ALA A 1 192 ? 13.441 0.175 -25.410 1.00 97.12 192 ALA A CA 1
ATOM 1501 C C . ALA A 1 192 ? 12.794 0.522 -26.759 1.00 97.12 192 ALA A C 1
ATOM 1503 O O . ALA A 1 192 ? 13.261 0.033 -27.786 1.00 97.12 192 ALA A O 1
ATOM 1504 N N . LYS A 1 193 ? 11.717 1.324 -26.760 1.00 97.31 193 LYS A N 1
ATOM 1505 C CA . LYS A 1 193 ? 10.842 1.571 -27.920 1.00 97.31 193 LYS A CA 1
ATOM 1506 C C . LYS A 1 193 ? 10.355 0.270 -28.567 1.00 97.31 193 LYS A C 1
ATOM 1508 O O . LYS A 1 193 ? 10.238 0.166 -29.785 1.00 97.31 193 LYS A O 1
ATOM 1513 N N . ARG A 1 194 ? 10.119 -0.750 -27.741 1.00 98.12 194 ARG A N 1
ATOM 1514 C CA . ARG A 1 194 ? 9.701 -2.094 -28.151 1.00 98.12 194 ARG A CA 1
ATOM 1515 C C . ARG A 1 194 ? 8.697 -2.654 -27.144 1.00 98.12 194 ARG A C 1
ATOM 1517 O O . ARG A 1 194 ? 8.735 -2.248 -25.982 1.00 98.12 194 ARG A O 1
ATOM 1524 N N . PRO A 1 195 ? 7.836 -3.597 -27.560 1.00 98.69 195 PRO A N 1
ATOM 1525 C CA . PRO A 1 195 ? 7.024 -4.368 -26.633 1.00 98.69 195 PRO A CA 1
ATOM 1526 C C . PRO A 1 195 ? 7.874 -5.016 -25.536 1.00 98.69 195 PRO A C 1
ATOM 1528 O O . PRO A 1 195 ? 8.906 -5.621 -25.830 1.00 98.69 195 PRO A O 1
ATOM 1531 N N . VAL A 1 196 ? 7.425 -4.917 -24.287 1.00 98.75 196 VAL A N 1
ATOM 1532 C CA . VAL A 1 196 ? 8.043 -5.582 -23.133 1.00 98.75 196 VAL A CA 1
ATOM 1533 C C . VAL A 1 196 ? 6.980 -6.390 -22.405 1.00 98.75 196 VAL A C 1
ATOM 1535 O O . VAL A 1 196 ? 5.864 -5.918 -22.198 1.00 98.75 196 VAL A O 1
ATOM 1538 N N . LYS A 1 197 ? 7.341 -7.611 -22.013 1.00 98.44 197 LYS A N 1
ATOM 1539 C CA . LYS A 1 197 ? 6.574 -8.460 -21.101 1.00 98.44 197 LYS A CA 1
ATOM 1540 C C . LYS A 1 197 ? 7.360 -8.599 -19.803 1.00 98.44 197 LYS A C 1
ATOM 1542 O O . LYS A 1 197 ? 8.559 -8.858 -19.845 1.00 98.44 197 LYS A O 1
ATOM 1547 N N . LEU A 1 198 ? 6.679 -8.449 -18.673 1.00 97.81 198 LEU A N 1
ATOM 1548 C CA . LEU A 1 198 ? 7.223 -8.659 -17.338 1.00 97.81 198 LEU A CA 1
ATOM 1549 C C . LEU A 1 198 ? 6.235 -9.499 -16.526 1.00 97.81 198 LEU A C 1
ATOM 1551 O O . LEU A 1 198 ? 5.052 -9.174 -16.456 1.00 97.81 198 LEU A O 1
ATOM 1555 N N . VAL A 1 199 ? 6.718 -10.587 -15.938 1.00 96.81 199 VAL A N 1
ATOM 1556 C CA . VAL A 1 199 ? 5.935 -11.507 -15.107 1.00 96.81 199 VAL A CA 1
ATOM 1557 C C . VAL A 1 199 ? 6.733 -11.737 -13.839 1.00 96.81 199 VAL A C 1
ATOM 1559 O O . VAL A 1 199 ? 7.926 -12.013 -13.932 1.00 96.81 199 VAL A O 1
ATOM 1562 N N . THR A 1 200 ? 6.101 -11.615 -12.676 1.00 96.12 200 THR A N 1
ATOM 1563 C CA . THR A 1 200 ? 6.772 -11.935 -11.416 1.00 96.12 200 THR A CA 1
ATOM 1564 C C . THR A 1 200 ? 6.773 -13.432 -11.175 1.00 96.12 200 THR A C 1
ATOM 1566 O O . THR A 1 200 ? 5.796 -14.137 -11.455 1.00 96.12 200 THR A O 1
ATOM 1569 N N . THR A 1 201 ? 7.839 -13.908 -10.551 1.00 95.81 201 THR A N 1
ATOM 1570 C CA . THR A 1 201 ? 7.823 -15.176 -9.826 1.00 95.81 201 THR A CA 1
ATOM 1571 C C . THR A 1 201 ? 6.815 -15.113 -8.673 1.00 95.81 201 THR A C 1
ATOM 1573 O O . THR A 1 201 ? 6.335 -14.044 -8.281 1.00 95.81 201 THR A O 1
ATOM 1576 N N . ARG A 1 202 ? 6.479 -16.271 -8.093 1.00 96.00 202 ARG A N 1
ATOM 1577 C CA . ARG A 1 202 ? 5.613 -16.318 -6.905 1.00 96.00 202 ARG A CA 1
ATOM 1578 C C . ARG A 1 202 ? 6.231 -15.582 -5.715 1.00 96.00 202 ARG A C 1
ATOM 1580 O O . ARG A 1 202 ? 5.508 -14.923 -4.978 1.00 96.00 202 ARG A O 1
ATOM 1587 N N . GLU A 1 203 ? 7.540 -15.710 -5.530 1.00 94.31 203 GLU A N 1
ATOM 1588 C CA . GLU A 1 203 ? 8.261 -15.063 -4.434 1.00 94.31 203 GLU A CA 1
ATOM 1589 C C . GLU A 1 203 ? 8.195 -13.534 -4.555 1.00 94.31 203 GLU A C 1
ATOM 1591 O O . GLU A 1 203 ? 7.758 -12.864 -3.623 1.00 94.31 203 GLU A O 1
ATOM 1596 N N . GLU A 1 204 ? 8.516 -12.986 -5.729 1.00 94.38 204 GLU A N 1
ATOM 1597 C CA . GLU A 1 204 ? 8.406 -11.544 -5.998 1.00 94.38 204 GLU A CA 1
ATOM 1598 C C . GLU A 1 204 ? 6.973 -11.025 -5.809 1.00 94.38 204 GLU A C 1
ATOM 1600 O O . GLU A 1 204 ? 6.765 -9.943 -5.264 1.00 94.38 204 GLU A O 1
ATOM 1605 N N . ASP A 1 205 ? 5.970 -11.806 -6.215 1.00 94.69 205 ASP A N 1
ATOM 1606 C CA . ASP A 1 205 ? 4.562 -11.434 -6.074 1.00 94.69 205 ASP A CA 1
ATOM 1607 C C . ASP A 1 205 ? 4.114 -11.333 -4.602 1.00 94.69 205 ASP A C 1
ATOM 1609 O O . ASP A 1 205 ? 3.293 -10.473 -4.258 1.00 94.69 205 ASP A O 1
ATOM 1613 N N . ILE A 1 206 ? 4.665 -12.187 -3.728 1.00 93.75 206 ILE A N 1
ATOM 1614 C CA . ILE A 1 206 ? 4.439 -12.153 -2.273 1.00 93.75 206 ILE A CA 1
ATOM 1615 C C . ILE A 1 206 ? 5.071 -10.901 -1.650 1.00 93.75 206 ILE A C 1
ATOM 1617 O O . ILE A 1 206 ? 4.471 -10.314 -0.750 1.00 93.75 206 ILE A O 1
ATOM 1621 N N . TYR A 1 207 ? 6.234 -10.465 -2.145 1.00 91.75 207 TYR A N 1
ATOM 1622 C CA . TYR A 1 207 ? 6.923 -9.263 -1.661 1.00 91.75 207 TYR A CA 1
ATOM 1623 C C . TYR A 1 207 ? 6.308 -7.935 -2.133 1.00 91.75 207 TYR A C 1
ATOM 1625 O O . TYR A 1 207 ? 6.715 -6.879 -1.653 1.00 91.75 207 TYR A O 1
ATOM 1633 N N . ASP A 1 208 ? 5.349 -7.944 -3.064 1.00 87.69 208 ASP A N 1
ATOM 1634 C CA . ASP A 1 208 ? 4.787 -6.695 -3.590 1.00 87.69 208 ASP A CA 1
ATOM 1635 C C . ASP A 1 208 ? 3.844 -5.992 -2.598 1.00 87.69 208 ASP A C 1
ATOM 1637 O O . ASP A 1 208 ? 3.947 -4.777 -2.451 1.00 87.69 208 ASP A O 1
ATOM 1641 N N . HIS A 1 209 ? 2.922 -6.731 -1.964 1.00 88.00 209 HIS A N 1
ATOM 1642 C CA . HIS A 1 209 ? 2.104 -6.290 -0.819 1.00 88.00 209 HIS A CA 1
ATOM 1643 C C . HIS A 1 209 ? 1.206 -7.428 -0.300 1.00 88.00 209 HIS A C 1
ATOM 1645 O O . HIS A 1 209 ? 0.937 -8.416 -0.990 1.00 88.00 209 HIS A O 1
ATOM 1651 N N . SER A 1 210 ? 0.630 -7.240 0.887 1.00 90.94 210 SER A N 1
ATOM 1652 C CA . SER A 1 210 ? -0.320 -8.171 1.510 1.00 90.94 210 SER A CA 1
ATOM 1653 C C . SER A 1 210 ? -1.422 -7.442 2.281 1.00 90.94 210 SER A C 1
ATOM 1655 O O . SER A 1 210 ? -1.348 -6.231 2.487 1.00 90.94 210 SER A O 1
ATOM 1657 N N . LYS A 1 211 ? -2.433 -8.177 2.758 1.00 92.56 211 LYS A N 1
ATOM 1658 C CA . LYS A 1 211 ? -3.415 -7.634 3.704 1.00 92.56 211 LYS A CA 1
ATOM 1659 C C . LYS A 1 211 ? -2.694 -7.132 4.959 1.00 92.56 211 LYS A C 1
ATOM 1661 O O . LYS A 1 211 ? -1.910 -7.874 5.556 1.00 92.56 211 LYS A O 1
ATOM 1666 N N . TYR A 1 212 ? -3.018 -5.913 5.383 1.00 94.75 212 TYR A N 1
ATOM 1667 C CA . TYR A 1 212 ? -2.457 -5.322 6.593 1.00 94.75 212 TYR A CA 1
ATOM 1668 C C . TYR A 1 212 ? -2.915 -6.066 7.859 1.00 94.75 212 TYR A C 1
ATOM 1670 O O . TYR A 1 212 ? -4.122 -6.298 8.022 1.00 94.75 212 TYR A O 1
ATOM 1678 N N . PRO A 1 213 ? -1.997 -6.427 8.775 1.00 95.12 213 PRO A N 1
ATOM 1679 C CA . PRO A 1 213 ? -2.374 -6.810 10.123 1.00 95.12 213 PRO A CA 1
ATOM 1680 C C . PRO A 1 213 ? -2.939 -5.591 10.865 1.00 95.12 213 PRO A C 1
ATOM 1682 O O . PRO A 1 213 ? -2.599 -4.435 10.600 1.00 95.12 213 PRO A O 1
ATOM 1685 N N . LEU A 1 214 ? -3.834 -5.871 11.800 1.00 94.88 214 LEU A N 1
ATOM 1686 C CA . LEU A 1 214 ? -4.618 -4.876 12.525 1.00 94.88 214 LEU A CA 1
ATOM 1687 C C . LEU A 1 214 ? -4.580 -5.228 14.006 1.00 94.88 214 LEU A C 1
ATOM 1689 O O . LEU A 1 214 ? -4.954 -6.349 14.354 1.00 94.88 214 LEU A O 1
ATOM 1693 N N . LYS A 1 215 ? -4.197 -4.280 14.861 1.00 97.50 215 LYS A N 1
ATOM 1694 C CA . LYS A 1 215 ? -4.381 -4.345 16.315 1.00 97.50 215 LYS A CA 1
ATOM 1695 C C . LYS A 1 215 ? -5.567 -3.463 16.685 1.00 97.50 215 LYS A C 1
ATOM 1697 O O . LYS A 1 215 ? -5.577 -2.282 16.363 1.00 97.50 215 LYS A O 1
ATOM 1702 N N . THR A 1 216 ? -6.580 -4.045 17.314 1.00 97.88 216 THR A N 1
ATOM 1703 C CA . THR A 1 216 ? -7.838 -3.381 17.676 1.00 97.88 216 THR A CA 1
ATOM 1704 C C . THR A 1 216 ? -8.012 -3.405 19.183 1.00 97.88 216 THR A C 1
ATOM 1706 O O . THR A 1 216 ? -8.080 -4.481 19.770 1.00 97.88 216 THR A O 1
ATOM 1709 N N . ILE A 1 217 ? -8.117 -2.238 19.806 1.00 98.38 217 ILE A N 1
ATOM 1710 C CA . ILE A 1 217 ? -8.492 -2.073 21.210 1.00 98.38 217 ILE A CA 1
ATOM 1711 C C . ILE A 1 217 ? -9.952 -1.633 21.222 1.00 98.38 217 ILE A C 1
ATOM 1713 O O . ILE A 1 217 ? -10.279 -0.530 20.782 1.00 98.38 217 ILE A O 1
ATOM 1717 N N . LEU A 1 218 ? -10.828 -2.516 21.688 1.00 97.75 218 LEU A N 1
ATOM 1718 C CA . LEU A 1 218 ? -12.272 -2.337 21.634 1.00 97.75 218 LEU A CA 1
ATOM 1719 C C . LEU A 1 218 ? -12.844 -2.305 23.047 1.00 97.75 218 LEU A C 1
ATOM 1721 O O . LEU A 1 218 ? -12.699 -3.266 23.806 1.00 97.75 218 LEU A O 1
ATOM 1725 N N . LYS A 1 219 ? -13.522 -1.207 23.371 1.00 98.38 219 LYS A N 1
ATOM 1726 C CA . LYS A 1 219 ? -14.222 -0.990 24.632 1.00 98.38 219 LYS A CA 1
ATOM 1727 C C . LYS A 1 219 ? -15.704 -0.787 24.359 1.00 98.38 219 LYS A C 1
ATOM 1729 O O . LYS A 1 219 ? -16.066 0.108 23.605 1.00 98.38 219 LYS A O 1
ATOM 1734 N N . ILE A 1 220 ? -16.563 -1.603 24.960 1.00 98.00 220 ILE A N 1
ATOM 1735 C CA . ILE A 1 220 ? -18.017 -1.555 24.760 1.00 98.00 220 ILE A CA 1
ATOM 1736 C C . ILE A 1 220 ? -18.712 -1.480 26.118 1.00 98.00 220 ILE A C 1
ATOM 1738 O O . ILE A 1 220 ? -18.369 -2.225 27.037 1.00 98.00 220 ILE A O 1
ATOM 1742 N N . GLY A 1 221 ? -19.678 -0.572 26.232 1.00 98.06 221 GLY A N 1
ATOM 1743 C CA . GLY A 1 221 ? -20.587 -0.438 27.364 1.00 98.06 221 GLY A CA 1
ATOM 1744 C C . GLY A 1 221 ? -21.969 -0.990 27.023 1.00 98.06 221 GLY A C 1
ATOM 1745 O O . GLY A 1 221 ? -22.481 -0.760 25.922 1.00 98.06 221 GLY A O 1
ATOM 1746 N N . ALA A 1 222 ? -22.570 -1.714 27.962 1.00 98.06 222 ALA A N 1
ATOM 1747 C CA . ALA A 1 222 ? -23.906 -2.274 27.824 1.00 98.06 222 ALA A CA 1
ATOM 1748 C C . ALA A 1 222 ? -24.704 -2.184 29.131 1.00 98.06 222 ALA A C 1
ATOM 1750 O O . ALA A 1 222 ? -24.146 -2.169 30.230 1.00 98.06 222 ALA A O 1
ATOM 1751 N N . LYS A 1 223 ? -26.027 -2.150 29.000 1.00 98.00 223 LYS A N 1
ATOM 1752 C CA . LYS A 1 223 ? -26.992 -2.332 30.088 1.00 98.00 223 LYS A CA 1
ATOM 1753 C C . LYS A 1 223 ? -27.196 -3.818 30.402 1.00 98.00 223 LYS A C 1
ATOM 1755 O O . LYS A 1 223 ? -26.904 -4.680 29.572 1.00 98.00 223 LYS A O 1
ATOM 1760 N N . LYS A 1 224 ? -27.755 -4.130 31.577 1.00 97.56 224 LYS A N 1
ATOM 1761 C CA . LYS A 1 224 ? -28.109 -5.511 31.976 1.00 97.56 224 LYS A CA 1
ATOM 1762 C C . LYS A 1 224 ? -29.118 -6.183 31.039 1.00 97.56 224 LYS A C 1
ATOM 1764 O O . LYS A 1 224 ? -29.135 -7.406 30.960 1.00 97.56 224 LYS A O 1
ATOM 1769 N N . ASP A 1 225 ? -29.932 -5.400 30.333 1.00 96.62 225 ASP A N 1
ATOM 1770 C CA . ASP A 1 225 ? -30.881 -5.879 29.317 1.00 96.62 225 ASP A CA 1
ATOM 1771 C C . ASP A 1 225 ? -30.224 -6.170 27.949 1.00 96.62 225 ASP A C 1
ATOM 1773 O O . ASP A 1 225 ? -30.905 -6.572 27.007 1.00 96.62 225 ASP A O 1
ATOM 1777 N N . GLY A 1 226 ? -28.904 -5.976 27.829 1.00 95.06 226 GLY A N 1
ATOM 1778 C CA . GLY A 1 226 ? -28.128 -6.209 26.611 1.00 95.06 226 GLY A CA 1
ATOM 1779 C C . GLY A 1 226 ? -28.045 -5.010 25.663 1.00 95.06 226 GLY A C 1
ATOM 1780 O O . GLY A 1 226 ? -27.343 -5.086 24.653 1.00 95.06 226 GLY A O 1
ATOM 1781 N N . LYS A 1 227 ? -28.709 -3.884 25.961 1.00 96.69 227 LYS A N 1
ATOM 1782 C CA . LYS A 1 227 ? -28.633 -2.681 25.124 1.00 96.69 227 LYS A CA 1
ATOM 1783 C C . LYS A 1 227 ? -27.242 -2.047 25.194 1.00 96.69 227 LYS A C 1
ATOM 1785 O O . LYS A 1 227 ? -26.746 -1.738 26.275 1.00 96.69 227 LYS A O 1
ATOM 1790 N N . LEU A 1 228 ? -26.641 -1.788 24.035 1.00 97.38 228 LEU A N 1
ATOM 1791 C CA . LEU A 1 228 ? -25.342 -1.118 23.929 1.00 97.38 228 LEU A CA 1
ATOM 1792 C C . LEU A 1 228 ? -25.495 0.397 24.134 1.00 97.38 228 LEU A C 1
ATOM 1794 O O . LEU A 1 228 ? -26.367 1.027 23.528 1.00 97.38 228 LEU A O 1
ATOM 1798 N N . THR A 1 229 ? -24.652 0.982 24.984 1.00 97.69 229 THR A N 1
ATOM 1799 C CA . THR A 1 229 ? -24.717 2.410 25.357 1.00 97.69 229 THR A CA 1
ATOM 1800 C C . THR A 1 229 ? -23.591 3.229 24.731 1.00 97.69 229 THR A C 1
ATOM 1802 O O . THR A 1 229 ? -23.833 4.332 24.235 1.00 97.69 229 THR A O 1
ATOM 1805 N N . ALA A 1 230 ? -22.379 2.670 24.706 1.00 97.94 230 ALA A N 1
ATOM 1806 C CA . ALA A 1 230 ? -21.194 3.276 24.116 1.00 97.94 230 ALA A CA 1
ATOM 1807 C C . ALA A 1 230 ? -20.271 2.228 23.496 1.00 97.94 230 ALA A C 1
ATOM 1809 O O . ALA A 1 230 ? -20.184 1.097 23.981 1.00 97.94 230 ALA A O 1
ATOM 1810 N N . ALA A 1 231 ? -19.530 2.625 22.465 1.00 97.88 231 ALA A N 1
ATOM 1811 C CA . ALA A 1 231 ? -18.412 1.842 21.962 1.00 97.88 231 ALA A CA 1
ATOM 1812 C C . ALA A 1 231 ? -17.239 2.733 21.541 1.00 97.88 231 ALA A C 1
ATOM 1814 O O . ALA A 1 231 ? -17.410 3.724 20.839 1.00 97.88 231 ALA A O 1
ATOM 1815 N N . HIS A 1 232 ? -16.032 2.348 21.939 1.00 98.31 232 HIS A N 1
ATOM 1816 C CA . HIS A 1 232 ? -14.786 2.992 21.546 1.00 98.31 232 HIS A CA 1
ATOM 1817 C C . HIS A 1 232 ? -13.873 1.960 20.892 1.00 98.31 232 HIS A C 1
ATOM 1819 O O . HIS A 1 232 ? -13.505 0.963 21.514 1.00 98.31 232 HIS A O 1
ATOM 1825 N N . CYS A 1 233 ? -13.539 2.183 19.625 1.00 98.19 233 CYS A N 1
ATOM 1826 C CA . CYS A 1 233 ? -12.687 1.312 18.829 1.00 98.19 233 CYS A CA 1
ATOM 1827 C C . CYS A 1 233 ? -11.432 2.073 18.409 1.00 98.19 233 CYS A C 1
ATOM 1829 O O . CYS A 1 233 ? -11.500 2.990 17.595 1.00 98.19 233 CYS A O 1
ATOM 1831 N N . ARG A 1 234 ? -10.281 1.691 18.960 1.00 98.44 234 ARG A N 1
ATOM 1832 C CA . ARG A 1 234 ? -8.980 2.209 18.531 1.00 98.44 234 ARG A CA 1
ATOM 1833 C C . ARG A 1 234 ? -8.276 1.159 17.709 1.00 98.44 234 ARG A C 1
ATOM 1835 O O . ARG A 1 234 ? -8.155 0.018 18.160 1.00 98.44 234 ARG A O 1
ATOM 1842 N N . VAL A 1 235 ? -7.783 1.532 16.539 1.00 98.12 235 VAL A N 1
ATOM 1843 C CA . VAL A 1 235 ? -7.068 0.605 15.673 1.00 98.12 235 VAL A CA 1
ATOM 1844 C C . VAL A 1 235 ? -5.723 1.136 15.224 1.00 98.12 235 VAL A C 1
ATOM 1846 O O . VAL A 1 235 ? -5.564 2.305 14.887 1.00 98.12 235 VAL A O 1
ATOM 1849 N N . GLN A 1 236 ? -4.756 0.228 15.193 1.00 98.06 236 GLN A N 1
ATOM 1850 C CA . GLN A 1 236 ? -3.411 0.457 14.693 1.00 98.06 236 GLN A CA 1
ATOM 1851 C C . GLN A 1 236 ? -3.162 -0.536 13.558 1.00 98.06 236 GLN A C 1
ATOM 1853 O O . GLN A 1 236 ? -3.309 -1.750 13.738 1.00 98.06 236 GLN A O 1
ATOM 1858 N N . VAL A 1 237 ? -2.835 -0.017 12.377 1.00 97.56 237 VAL A N 1
ATOM 1859 C CA . VAL A 1 237 ? -2.613 -0.801 11.157 1.00 97.56 237 VAL A CA 1
ATOM 1860 C C . VAL A 1 237 ? -1.145 -0.717 10.765 1.00 97.56 237 VAL A C 1
ATOM 1862 O O . VAL A 1 237 ? -0.640 0.370 10.503 1.00 97.56 237 VAL A O 1
ATOM 1865 N N . GLU A 1 238 ? -0.475 -1.863 10.674 1.00 96.62 238 GLU A N 1
ATOM 1866 C CA . GLU A 1 238 ? 0.905 -1.951 10.188 1.00 96.62 238 GLU A CA 1
ATOM 1867 C C . GLU A 1 238 ? 0.893 -2.063 8.655 1.00 96.62 238 GLU A C 1
ATOM 1869 O O . GLU A 1 238 ? 0.535 -3.107 8.097 1.00 96.62 238 GLU A O 1
ATOM 1874 N N . ILE A 1 239 ? 1.248 -0.991 7.950 1.00 96.00 239 ILE A N 1
ATOM 1875 C CA . ILE A 1 239 ? 1.040 -0.926 6.495 1.00 96.00 239 ILE A CA 1
ATOM 1876 C C . ILE A 1 239 ? 2.252 -1.336 5.659 1.00 96.00 239 ILE A C 1
ATOM 1878 O O . ILE A 1 239 ? 2.150 -1.358 4.436 1.00 96.00 239 ILE A O 1
ATOM 1882 N N . GLY A 1 240 ? 3.364 -1.701 6.296 1.00 95.56 240 GLY A N 1
ATOM 1883 C CA . GLY A 1 240 ? 4.608 -1.976 5.587 1.00 95.56 240 GLY A CA 1
ATOM 1884 C C . GLY A 1 240 ? 5.301 -0.695 5.127 1.00 95.56 240 GLY A C 1
ATOM 1885 O O . GLY A 1 240 ? 5.083 0.386 5.683 1.00 95.56 240 GLY A O 1
ATOM 1886 N N . GLY A 1 241 ? 6.156 -0.828 4.116 1.00 94.81 241 GLY A N 1
ATOM 1887 C CA . GLY A 1 241 ? 7.024 0.249 3.645 1.00 94.81 241 GLY A CA 1
ATOM 1888 C C . GLY A 1 241 ? 6.330 1.307 2.791 1.00 94.81 241 GLY A C 1
ATOM 1889 O O . GLY A 1 241 ? 6.920 2.364 2.601 1.00 94.81 241 GLY A O 1
ATOM 1890 N N . HIS A 1 242 ? 5.116 1.040 2.289 1.00 94.12 242 HIS A N 1
ATOM 1891 C CA . HIS A 1 242 ? 4.388 1.916 1.360 1.00 94.12 242 HIS A CA 1
ATOM 1892 C C . HIS A 1 242 ? 2.875 1.917 1.627 1.00 94.12 242 HIS A C 1
ATOM 1894 O O . HIS A 1 242 ? 2.256 0.886 1.894 1.00 94.12 242 HIS A O 1
ATOM 1900 N N . ASN A 1 243 ? 2.245 3.074 1.479 1.00 93.19 243 ASN A N 1
ATOM 1901 C CA . ASN A 1 243 ? 0.822 3.308 1.633 1.00 93.19 243 ASN A CA 1
ATOM 1902 C C . ASN A 1 243 ? 0.089 3.008 0.326 1.00 93.19 243 ASN A C 1
ATOM 1904 O O . ASN A 1 243 ? 0.040 3.810 -0.604 1.00 93.19 243 ASN A O 1
ATOM 1908 N N . ILE A 1 244 ? -0.526 1.830 0.279 1.00 90.06 244 ILE A N 1
ATOM 1909 C CA . ILE A 1 244 ? -1.245 1.351 -0.901 1.00 90.06 244 ILE A CA 1
ATOM 1910 C C . ILE A 1 244 ? -2.749 1.613 -0.766 1.00 90.06 244 ILE A C 1
ATOM 1912 O O . ILE A 1 244 ? -3.366 2.178 -1.670 1.00 90.06 244 ILE A O 1
ATOM 1916 N N . GLN A 1 245 ? -3.351 1.189 0.351 1.00 91.06 245 GLN A N 1
ATOM 1917 C CA . GLN A 1 245 ? -4.790 1.323 0.630 1.00 91.06 245 GLN A CA 1
ATOM 1918 C C . GLN A 1 245 ? -5.074 1.586 2.123 1.00 91.06 245 GLN A C 1
ATOM 1920 O O . GLN A 1 245 ? -6.131 1.209 2.632 1.00 91.06 245 GLN A O 1
ATOM 1925 N N . ALA A 1 246 ? -4.156 2.226 2.854 1.00 94.25 246 ALA A N 1
ATOM 1926 C CA . ALA A 1 246 ? -4.295 2.387 4.303 1.00 94.25 246 ALA A CA 1
ATOM 1927 C C . ALA A 1 246 ? -5.532 3.211 4.691 1.00 94.25 246 ALA A C 1
ATOM 1929 O O . ALA A 1 246 ? -6.347 2.777 5.504 1.00 94.25 246 ALA A O 1
ATOM 1930 N N . TYR A 1 247 ? -5.716 4.373 4.057 1.00 93.62 247 TYR A N 1
ATOM 1931 C CA . TYR A 1 247 ? -6.820 5.278 4.382 1.00 93.62 247 TYR A CA 1
ATOM 1932 C C . TYR A 1 247 ? -8.206 4.683 4.050 1.00 93.62 247 TYR A C 1
ATOM 1934 O O . TYR A 1 247 ? -9.084 4.708 4.919 1.00 93.62 247 TYR A O 1
ATOM 1942 N N . PRO A 1 248 ? -8.431 4.073 2.862 1.00 93.00 248 PRO A N 1
ATOM 1943 C CA . PRO A 1 248 ? -9.655 3.315 2.600 1.00 93.00 248 PRO A CA 1
ATOM 1944 C C . PRO A 1 248 ? -9.878 2.162 3.583 1.00 93.00 248 PRO A C 1
ATOM 1946 O O . PRO A 1 248 ? -11.006 1.977 4.034 1.00 93.00 248 PRO A O 1
ATOM 1949 N N . TYR A 1 249 ? -8.826 1.428 3.967 1.00 95.19 249 TYR A N 1
ATOM 1950 C CA . TYR A 1 249 ? -8.943 0.319 4.916 1.00 95.19 249 TYR A CA 1
ATOM 1951 C C . TYR A 1 249 ? -9.400 0.786 6.303 1.00 95.19 249 TYR A C 1
ATOM 1953 O O . TYR A 1 249 ? -10.364 0.235 6.834 1.00 95.19 249 TYR A O 1
ATOM 1961 N N . LEU A 1 250 ? -8.803 1.855 6.847 1.00 97.25 250 LEU A N 1
ATOM 1962 C CA . LEU A 1 250 ? -9.286 2.493 8.080 1.00 97.25 250 LEU A CA 1
ATOM 1963 C C . LEU A 1 250 ? -10.757 2.918 7.948 1.00 97.25 250 LEU A C 1
ATOM 1965 O O . LEU A 1 250 ? -11.537 2.793 8.889 1.00 97.25 250 LEU A O 1
ATOM 1969 N N . GLY A 1 251 ? -11.164 3.388 6.767 1.00 96.38 251 GLY A N 1
ATOM 1970 C CA . GLY A 1 251 ? -12.557 3.711 6.478 1.00 96.38 251 GLY A CA 1
ATOM 1971 C C . GLY A 1 251 ? -13.496 2.507 6.510 1.00 96.38 251 GLY A C 1
ATOM 1972 O O . GLY A 1 251 ? -14.581 2.608 7.081 1.00 96.38 251 GLY A O 1
ATOM 1973 N N . CYS A 1 252 ? -13.082 1.371 5.947 1.00 95.69 252 CYS A N 1
ATOM 1974 C CA . CYS A 1 252 ? -13.847 0.128 6.005 1.00 95.69 252 CYS A CA 1
ATOM 1975 C C . CYS A 1 252 ? -14.015 -0.362 7.446 1.00 95.69 252 CYS A C 1
ATOM 1977 O O . CYS A 1 252 ? -15.131 -0.698 7.836 1.00 95.69 252 CYS A O 1
ATOM 1979 N N . VAL A 1 253 ? -12.943 -0.348 8.246 1.00 96.56 253 VAL A N 1
ATOM 1980 C CA . VAL A 1 253 ? -12.999 -0.760 9.658 1.00 96.56 253 VAL A CA 1
ATOM 1981 C C . VAL A 1 253 ? -13.957 0.136 10.447 1.00 96.56 253 VAL A C 1
ATOM 1983 O O . VAL A 1 253 ? -14.830 -0.383 11.141 1.00 96.56 253 VAL A O 1
ATOM 1986 N N . ALA A 1 254 ? -13.867 1.459 10.276 1.00 96.81 254 ALA A N 1
ATOM 1987 C CA . ALA A 1 254 ? -14.789 2.410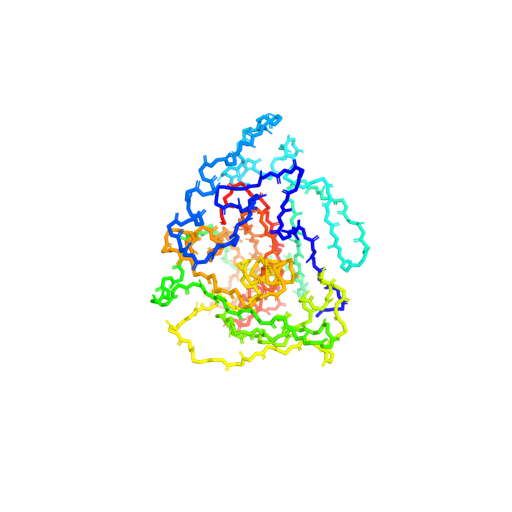 10.899 1.00 96.81 254 ALA A CA 1
ATOM 1988 C C . ALA A 1 254 ? -16.250 2.144 10.503 1.00 96.81 254 ALA A C 1
ATOM 1990 O O . ALA A 1 254 ? -17.133 2.089 11.356 1.00 96.81 254 ALA A O 1
ATOM 1991 N N . GLY A 1 255 ? -16.506 1.949 9.204 1.00 95.75 255 GLY A N 1
ATOM 1992 C CA . GLY A 1 255 ? -17.849 1.710 8.678 1.00 95.75 255 GLY A CA 1
ATOM 1993 C C . GLY A 1 255 ? -18.464 0.411 9.194 1.00 95.75 255 GLY A C 1
ATOM 1994 O O . GLY A 1 255 ? -19.636 0.389 9.558 1.00 95.75 255 GLY A O 1
ATOM 1995 N N . TRP A 1 256 ? -17.680 -0.666 9.275 1.00 94.38 256 TRP A N 1
ATOM 1996 C CA . TRP A 1 256 ? -18.145 -1.944 9.820 1.00 94.38 256 TRP A CA 1
ATOM 1997 C C . TRP A 1 256 ? -18.408 -1.822 11.320 1.00 94.38 256 TRP A C 1
ATOM 1999 O O . TRP A 1 256 ? -19.484 -2.185 11.783 1.00 94.38 256 TRP A O 1
ATOM 2009 N N . PHE A 1 257 ? -17.481 -1.223 12.069 1.00 94.81 257 PHE A N 1
ATOM 2010 C CA . PHE A 1 257 ? -17.666 -0.953 13.494 1.00 94.81 257 PHE A CA 1
ATOM 2011 C C . PHE A 1 257 ? -18.956 -0.163 13.778 1.00 94.81 257 PHE A C 1
ATOM 2013 O O . PHE A 1 257 ? -19.727 -0.545 14.655 1.00 94.81 257 PHE A O 1
ATOM 2020 N N . ALA A 1 258 ? -19.227 0.885 12.997 1.00 93.12 258 ALA A N 1
ATOM 2021 C CA . ALA A 1 258 ? -20.397 1.738 13.183 1.00 93.12 258 ALA A CA 1
ATOM 2022 C C . ALA A 1 258 ? -21.724 1.113 12.707 1.00 93.12 258 ALA A C 1
ATOM 2024 O O . ALA A 1 258 ? -22.783 1.548 13.151 1.00 93.12 258 ALA A O 1
ATOM 2025 N N . SER A 1 259 ? -21.695 0.130 11.798 1.00 93.06 259 SER A N 1
ATOM 2026 C CA . SER A 1 259 ? -22.911 -0.414 11.162 1.00 93.06 259 SER A CA 1
ATOM 2027 C C . SER A 1 259 ? -23.396 -1.748 11.726 1.00 93.06 259 SER A C 1
ATOM 2029 O O . SER A 1 259 ? -24.552 -2.100 11.505 1.00 93.06 259 SER A O 1
ATOM 2031 N N . LEU A 1 260 ? -22.554 -2.491 12.454 1.00 91.38 260 LEU A N 1
ATOM 2032 C CA . LEU A 1 260 ? -22.911 -3.829 12.948 1.00 91.38 260 LEU A CA 1
ATOM 2033 C C . LEU A 1 260 ? -24.013 -3.809 14.015 1.00 91.38 260 LEU A C 1
ATOM 2035 O O . LEU A 1 260 ? -24.871 -4.689 14.028 1.00 91.38 260 LEU A O 1
ATOM 2039 N N . TYR A 1 261 ? -24.000 -2.810 14.898 1.00 93.88 261 TYR A N 1
ATOM 2040 C CA . TYR A 1 261 ? -24.990 -2.657 15.961 1.00 93.88 261 TYR A CA 1
ATOM 2041 C C . TYR A 1 261 ? -25.387 -1.196 16.134 1.00 93.88 261 TYR A C 1
ATOM 2043 O O . TYR A 1 261 ? -24.662 -0.276 15.761 1.00 93.88 261 TYR A O 1
ATOM 2051 N N . LYS A 1 262 ? -26.552 -0.977 16.748 1.00 92.12 262 LYS A N 1
ATOM 2052 C CA . LYS A 1 262 ? -27.022 0.364 17.085 1.00 92.12 262 LYS A CA 1
ATOM 2053 C C . LYS A 1 262 ? -26.324 0.863 18.351 1.00 92.12 262 LYS A C 1
ATOM 2055 O O . LYS A 1 262 ? -26.615 0.382 19.443 1.00 92.12 262 LYS A O 1
ATOM 2060 N N . TYR A 1 263 ? -25.485 1.881 18.195 1.00 89.31 263 TYR A N 1
ATOM 2061 C CA . TYR A 1 263 ? -24.897 2.651 19.289 1.00 89.31 263 TYR A CA 1
ATOM 2062 C C . TYR A 1 263 ? -25.485 4.063 19.297 1.00 89.31 263 TYR A C 1
ATOM 2064 O O . TYR A 1 263 ? -25.671 4.658 18.236 1.00 89.31 263 TYR A O 1
ATOM 2072 N N . LYS A 1 264 ? -25.787 4.608 20.482 1.00 90.88 264 LYS A N 1
ATOM 2073 C CA . LYS A 1 264 ? -26.114 6.040 20.619 1.00 90.88 264 LYS A CA 1
ATOM 2074 C C . LYS A 1 264 ? -24.836 6.882 20.593 1.00 90.88 264 LYS A C 1
ATOM 2076 O O . LYS A 1 264 ? -24.827 7.943 19.982 1.00 90.88 264 LYS A O 1
ATOM 2081 N N . ASN A 1 265 ? -23.780 6.365 21.221 1.00 97.31 265 ASN A N 1
ATOM 2082 C CA . ASN A 1 265 ? -22.492 7.026 21.359 1.00 97.31 265 ASN A CA 1
ATOM 2083 C C . ASN A 1 265 ? -21.384 6.099 20.849 1.00 97.31 265 ASN A C 1
ATOM 2085 O O . ASN A 1 265 ? -21.277 4.957 21.303 1.00 97.31 265 ASN A O 1
ATOM 2089 N N . LEU A 1 266 ? -20.566 6.556 19.905 1.00 96.75 266 LEU A N 1
ATOM 2090 C CA . LEU A 1 266 ? -19.436 5.780 19.407 1.00 96.75 266 LEU A CA 1
ATOM 2091 C C . LEU A 1 266 ? -18.250 6.673 19.059 1.00 96.75 266 LEU A C 1
ATOM 2093 O O . LEU A 1 266 ? -18.419 7.766 18.528 1.00 96.75 266 LEU A O 1
ATOM 2097 N N . LYS A 1 267 ? -17.046 6.157 19.298 1.00 98.12 267 LYS A N 1
ATOM 2098 C CA . LYS A 1 267 ? -15.795 6.769 18.854 1.00 98.12 267 LYS A CA 1
ATOM 2099 C C . LYS A 1 267 ? -14.914 5.729 18.182 1.00 98.12 267 LYS A C 1
ATOM 2101 O O . LYS A 1 267 ? -14.746 4.617 18.683 1.00 98.12 267 LYS A O 1
ATOM 2106 N N . TYR A 1 268 ? -14.351 6.093 17.046 1.00 98.31 268 TYR A N 1
ATOM 2107 C CA . TYR A 1 268 ? -13.370 5.325 16.303 1.00 98.31 268 TYR A CA 1
ATOM 2108 C C . TYR A 1 268 ? -12.132 6.189 16.099 1.00 98.31 268 TYR A C 1
ATOM 2110 O O . TYR A 1 268 ? -12.256 7.326 15.653 1.00 98.31 268 TYR A O 1
ATOM 2118 N N . GLU A 1 269 ? -10.962 5.638 16.403 1.00 98.50 269 GLU A N 1
ATOM 2119 C CA . GLU A 1 269 ? -9.668 6.275 16.150 1.00 98.50 269 GLU A CA 1
ATOM 2120 C C . GLU A 1 269 ? -8.791 5.274 15.407 1.00 98.50 269 GLU A C 1
ATOM 2122 O O . GLU A 1 269 ? -8.509 4.183 15.911 1.00 98.50 269 GLU A O 1
ATOM 2127 N N . GLY A 1 270 ? -8.402 5.610 14.184 1.00 98.25 270 GLY A N 1
ATOM 2128 C CA . GLY A 1 270 ? -7.655 4.714 13.318 1.00 98.25 270 GLY A CA 1
ATOM 2129 C C . GLY A 1 270 ? -6.341 5.322 12.877 1.00 98.25 270 GLY A C 1
ATOM 2130 O O . GLY A 1 270 ? -6.344 6.348 12.206 1.00 98.25 270 GLY A O 1
ATOM 2131 N N . THR A 1 271 ? -5.236 4.639 13.159 1.00 98.25 271 THR A N 1
ATOM 2132 C CA . THR A 1 271 ? -3.890 5.071 12.768 1.00 98.25 271 THR A CA 1
ATOM 2133 C C . THR A 1 271 ? -3.241 4.008 11.888 1.00 98.25 271 THR A C 1
ATOM 2135 O O . THR A 1 271 ? -3.198 2.828 12.243 1.00 98.25 271 THR A O 1
ATOM 2138 N N . ALA A 1 272 ? -2.718 4.414 10.733 1.00 97.62 272 ALA A N 1
ATOM 2139 C CA . ALA A 1 272 ? -1.888 3.577 9.874 1.00 97.62 272 ALA A CA 1
ATOM 2140 C C . ALA A 1 272 ? -0.414 3.956 10.028 1.00 97.62 272 ALA A C 1
ATOM 2142 O O . ALA A 1 272 ? -0.075 5.137 9.961 1.00 97.62 272 ALA A O 1
ATOM 2143 N N . ILE A 1 273 ? 0.451 2.961 10.213 1.00 97.81 273 ILE A N 1
ATOM 2144 C CA . ILE A 1 273 ? 1.853 3.140 10.597 1.00 97.81 273 ILE A CA 1
ATOM 2145 C C . ILE A 1 273 ? 2.769 2.407 9.617 1.00 97.81 273 ILE A C 1
ATOM 2147 O O . ILE A 1 273 ? 2.576 1.216 9.351 1.00 97.81 273 ILE A O 1
ATOM 2151 N N . TYR A 1 274 ? 3.764 3.122 9.090 1.00 97.81 274 TYR A N 1
ATOM 2152 C CA . TYR A 1 274 ? 4.826 2.547 8.270 1.00 97.81 274 TYR A CA 1
ATOM 2153 C C . TYR A 1 274 ? 5.734 1.630 9.096 1.00 97.81 274 TYR A C 1
ATOM 2155 O O . TYR A 1 274 ? 6.091 1.941 10.230 1.00 97.81 274 TYR A O 1
ATOM 2163 N N . THR A 1 275 ? 6.176 0.540 8.478 1.00 97.06 275 THR A N 1
ATOM 2164 C CA . THR A 1 275 ? 7.198 -0.391 8.988 1.00 97.06 275 THR A CA 1
ATOM 2165 C C . THR A 1 275 ? 8.116 -0.816 7.842 1.00 97.06 275 THR A C 1
ATOM 2167 O O . THR A 1 275 ? 7.836 -0.549 6.679 1.00 97.06 275 THR A O 1
ATOM 2170 N N . ASN A 1 276 ? 9.215 -1.511 8.126 1.00 96.31 276 ASN A N 1
ATOM 2171 C CA . ASN A 1 276 ? 10.110 -2.054 7.098 1.00 96.31 276 ASN A CA 1
ATOM 2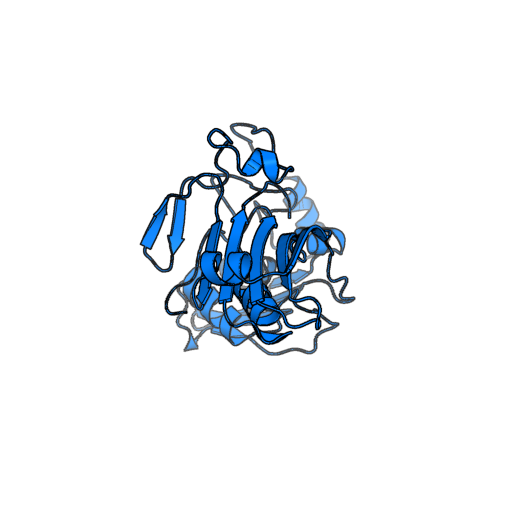172 C C . ASN A 1 276 ? 9.702 -3.458 6.607 1.00 96.31 276 ASN A C 1
ATOM 2174 O O . ASN A 1 276 ? 10.538 -4.249 6.163 1.00 96.31 276 ASN A O 1
ATOM 2178 N N . LYS A 1 277 ? 8.407 -3.777 6.700 1.00 94.44 277 LYS A N 1
ATOM 2179 C CA . LYS A 1 277 ? 7.788 -4.982 6.133 1.00 94.44 277 LYS A CA 1
ATOM 2180 C C . LYS A 1 277 ? 7.133 -4.674 4.781 1.00 94.44 277 LYS A C 1
ATOM 2182 O O . LYS A 1 277 ? 6.986 -3.516 4.403 1.00 94.44 277 LYS A O 1
ATOM 2187 N N . VAL A 1 278 ? 6.755 -5.732 4.067 1.00 89.94 278 VAL A N 1
ATOM 2188 C CA . VAL A 1 278 ? 5.938 -5.693 2.837 1.00 89.94 278 VAL A CA 1
ATOM 2189 C C . VAL A 1 278 ? 4.525 -5.224 3.135 1.00 89.94 278 VAL A C 1
ATOM 2191 O O . VAL A 1 278 ? 3.964 -5.750 4.122 1.00 89.94 278 VAL A O 1
#

Secondary structure (DSSP, 8-state):
----EE---SS-SS---STT--------SSHHHHHHHHTT-------------SHHHHTSTTPPPS-SEEEETTEEEE-BTTEEEEEEEEES-HHHHHHT-SEEEEEEEEE--B----SSPPEEEEEE-TTS-EEEEE--S-HHHHHHHHHHHHT--GGGEEEE----S--TTTTSSPPTHHHHHHHHHHHHTS-EEEE--HHHHHHH--BPPEEEEEEEEE-TTS-EEEEEEEEEEEEETS-SSHHHHHHHHHHHHHHSS--SEEEEEEEEEE-S--